Protein AF-A0A2A5FJI9-F1 (afdb_monomer_lite)

pLDDT: mean 76.27, std 13.32, range [34.09, 93.94]

Structure (mmCIF, N/CA/C/O backbone):
data_AF-A0A2A5FJI9-F1
#
_entry.id   AF-A0A2A5FJI9-F1
#
loop_
_atom_site.group_PDB
_atom_site.id
_atom_site.type_symbol
_atom_site.label_atom_id
_atom_site.label_alt_id
_atom_site.label_comp_id
_atom_site.label_asym_id
_atom_site.label_entity_id
_atom_site.label_seq_id
_atom_site.pdbx_PDB_ins_code
_atom_site.Cartn_x
_atom_site.Cartn_y
_atom_site.Cartn_z
_atom_site.occupancy
_atom_site.B_iso_or_equiv
_atom_site.auth_seq_id
_atom_site.auth_comp_id
_atom_site.auth_asym_id
_atom_site.auth_atom_id
_atom_site.pdbx_PDB_model_num
ATOM 1 N N . MET A 1 1 ? 22.432 0.545 -35.189 1.00 44.50 1 MET A N 1
ATOM 2 C CA . MET A 1 1 ? 21.334 -0.428 -34.966 1.00 44.50 1 MET A CA 1
ATOM 3 C C . MET A 1 1 ? 21.103 -0.734 -33.487 1.00 44.50 1 MET A C 1
ATOM 5 O O . MET A 1 1 ? 19.946 -0.792 -33.101 1.00 44.50 1 MET A O 1
ATOM 9 N N . LEU A 1 2 ? 22.141 -0.880 -32.646 1.00 43.06 2 LEU A N 1
ATOM 10 C CA . LEU A 1 2 ? 21.954 -1.021 -31.188 1.00 43.06 2 LEU A CA 1
ATOM 11 C C . LEU A 1 2 ? 21.340 0.233 -30.535 1.00 43.06 2 LEU A C 1
ATOM 13 O O . LEU A 1 2 ? 20.411 0.109 -29.748 1.00 43.06 2 LEU A O 1
ATOM 17 N N . GLU A 1 3 ? 21.799 1.433 -30.908 1.00 41.12 3 GLU A N 1
ATOM 18 C CA . GLU A 1 3 ? 21.266 2.694 -30.361 1.00 41.12 3 GLU A CA 1
ATOM 19 C C . GLU A 1 3 ? 19.782 2.896 -30.675 1.00 41.12 3 GLU A C 1
ATOM 21 O O . GLU A 1 3 ? 19.016 3.270 -29.798 1.00 41.12 3 GLU A O 1
ATOM 26 N N . SER A 1 4 ? 19.337 2.574 -31.893 1.00 34.09 4 SER A N 1
ATOM 27 C CA . SER A 1 4 ? 17.921 2.684 -32.263 1.00 34.09 4 SER A CA 1
ATOM 28 C C . SER A 1 4 ? 17.034 1.721 -31.470 1.00 34.09 4 SER A C 1
ATOM 30 O O . SER A 1 4 ? 15.921 2.085 -31.120 1.00 34.09 4 SER A O 1
ATOM 32 N N . VAL A 1 5 ? 17.519 0.516 -31.145 1.00 44.09 5 VAL A N 1
ATOM 33 C CA . VAL A 1 5 ? 16.775 -0.439 -30.305 1.00 44.09 5 VAL A CA 1
ATOM 34 C C . VAL A 1 5 ? 16.719 0.046 -28.855 1.00 44.09 5 VAL A C 1
ATOM 36 O O . VAL A 1 5 ? 15.652 -0.001 -28.251 1.00 44.09 5 VAL A O 1
ATOM 39 N N . ALA A 1 6 ? 17.819 0.589 -28.325 1.00 48.94 6 ALA A N 1
ATOM 40 C CA . ALA A 1 6 ? 17.860 1.156 -26.978 1.00 48.94 6 ALA A CA 1
ATOM 41 C C . ALA A 1 6 ? 16.924 2.371 -26.821 1.00 48.94 6 ALA A C 1
ATOM 43 O O . ALA A 1 6 ? 16.217 2.460 -25.822 1.00 48.94 6 ALA A O 1
ATOM 44 N N . ILE A 1 7 ? 16.854 3.256 -27.824 1.00 50.22 7 ILE A N 1
ATOM 45 C CA . ILE A 1 7 ? 15.949 4.421 -27.830 1.00 50.22 7 ILE A CA 1
ATOM 46 C C . ILE A 1 7 ? 14.478 3.973 -27.887 1.00 50.22 7 ILE A C 1
ATOM 48 O O . ILE A 1 7 ? 13.661 4.445 -27.103 1.00 50.22 7 ILE A O 1
ATOM 52 N N . ILE A 1 8 ? 14.142 3.002 -28.746 1.00 50.25 8 ILE A N 1
ATOM 53 C CA . ILE A 1 8 ? 12.773 2.458 -28.848 1.00 50.25 8 ILE A CA 1
ATOM 54 C C . ILE A 1 8 ? 12.346 1.768 -27.542 1.00 50.25 8 ILE A C 1
ATOM 56 O O . ILE A 1 8 ? 11.182 1.842 -27.148 1.00 50.25 8 ILE A O 1
ATOM 60 N N . GLN A 1 9 ? 13.277 1.106 -26.851 1.00 52.19 9 GLN A N 1
ATOM 61 C CA . GLN A 1 9 ? 13.008 0.433 -25.582 1.00 52.19 9 GLN A CA 1
ATOM 62 C C . GLN A 1 9 ? 12.825 1.435 -24.427 1.00 52.19 9 GLN A C 1
ATOM 64 O O . GLN A 1 9 ? 11.976 1.200 -23.564 1.00 52.19 9 GLN A O 1
ATOM 69 N N . LEU A 1 10 ? 13.525 2.578 -24.467 1.00 54.38 10 LEU A N 1
ATOM 70 C CA . LEU A 1 10 ? 13.361 3.703 -23.535 1.00 54.38 10 LEU A CA 1
ATOM 71 C C . LEU A 1 10 ? 12.007 4.420 -23.681 1.00 54.38 10 LEU A C 1
ATOM 73 O O . LEU A 1 10 ? 11.470 4.911 -22.691 1.00 54.38 10 LEU A O 1
ATOM 77 N N . ASP A 1 11 ? 11.451 4.455 -24.895 1.00 54.31 11 ASP A N 1
ATOM 78 C CA . ASP A 1 11 ? 10.170 5.111 -25.204 1.00 54.31 11 ASP A CA 1
ATOM 79 C C . ASP A 1 11 ? 8.953 4.179 -25.090 1.00 54.31 11 ASP A C 1
ATOM 81 O O . ASP A 1 11 ? 7.805 4.621 -25.195 1.00 54.31 11 ASP A O 1
ATOM 85 N N . SER A 1 12 ? 9.171 2.881 -24.857 1.00 63.00 12 SER A N 1
ATOM 86 C CA . SER A 1 12 ? 8.073 1.923 -24.758 1.00 63.00 12 SER A CA 1
ATOM 87 C C . SER A 1 12 ? 7.350 2.036 -23.402 1.00 63.00 12 SER A C 1
ATOM 89 O O . SER A 1 12 ? 7.980 1.958 -22.343 1.00 63.00 12 SER A O 1
ATOM 91 N N . PRO A 1 13 ? 6.016 2.226 -23.386 1.00 70.31 13 PRO A N 1
ATOM 92 C CA . PRO A 1 13 ? 5.267 2.330 -22.143 1.00 70.31 13 PRO A CA 1
ATOM 93 C C . PRO A 1 13 ? 5.312 1.002 -21.385 1.00 70.31 13 PRO A C 1
ATOM 95 O O . PRO A 1 13 ? 5.080 -0.075 -21.942 1.00 70.31 13 PRO A O 1
ATOM 98 N N . SER A 1 14 ? 5.558 1.070 -20.079 1.00 81.25 14 SER A N 1
ATOM 99 C CA . SER A 1 14 ? 5.606 -0.118 -19.229 1.00 81.25 14 SER A CA 1
ATOM 100 C C . SER A 1 14 ? 4.199 -0.680 -18.992 1.00 81.25 14 SER A C 1
ATOM 102 O O . SER A 1 14 ? 3.488 -0.303 -18.060 1.00 81.25 14 SER A O 1
ATOM 104 N N . VAL A 1 15 ? 3.803 -1.644 -19.828 1.00 85.69 15 VAL A N 1
ATOM 105 C CA . VAL A 1 15 ? 2.476 -2.290 -19.786 1.00 85.69 15 VAL A CA 1
ATOM 106 C C . VAL A 1 15 ? 2.139 -2.824 -18.389 1.00 85.69 15 VAL A C 1
ATOM 108 O O . VAL A 1 15 ? 0.999 -2.738 -17.947 1.00 85.69 15 VAL A O 1
ATOM 111 N N . VAL A 1 16 ? 3.128 -3.327 -17.648 1.00 87.50 16 VAL A N 1
ATOM 112 C CA . VAL A 1 16 ? 2.919 -3.856 -16.292 1.00 87.50 16 VAL A CA 1
ATOM 113 C C . VAL A 1 16 ? 2.550 -2.757 -15.288 1.00 87.50 16 VAL A C 1
ATOM 115 O O . VAL A 1 16 ? 1.603 -2.940 -14.523 1.00 87.50 16 VAL A O 1
ATOM 118 N N . LEU A 1 17 ? 3.233 -1.602 -15.303 1.00 88.00 17 LEU A N 1
ATOM 119 C CA . LEU A 1 17 ? 2.862 -0.465 -14.446 1.00 88.00 17 LEU A CA 1
ATOM 120 C C . LEU A 1 17 ? 1.483 0.073 -14.833 1.00 88.00 17 LEU A C 1
ATOM 122 O O . LEU A 1 17 ? 0.688 0.389 -13.945 1.00 88.00 17 LEU A O 1
ATOM 126 N N . LEU A 1 18 ? 1.163 0.095 -16.134 1.00 90.88 18 LEU A N 1
ATOM 127 C CA . LEU A 1 18 ? -0.174 0.453 -16.603 1.00 90.88 18 LEU A CA 1
ATOM 128 C C . LEU A 1 18 ? -1.234 -0.474 -16.002 1.00 90.88 18 LEU A C 1
ATOM 130 O O . LEU A 1 18 ? -2.189 -0.000 -15.391 1.00 90.88 18 LEU A O 1
ATOM 134 N N . MET A 1 19 ? -1.047 -1.790 -16.112 1.00 92.25 19 MET A N 1
ATOM 135 C CA . MET A 1 19 ? -2.001 -2.777 -15.601 1.00 92.25 19 MET A CA 1
ATOM 136 C C . MET A 1 19 ? -2.160 -2.695 -14.081 1.00 92.25 19 MET A C 1
ATOM 138 O O . MET A 1 19 ? -3.285 -2.737 -13.584 1.00 92.25 19 MET A O 1
ATOM 142 N N . LEU A 1 20 ? -1.064 -2.512 -13.337 1.00 91.81 20 LEU A N 1
ATOM 143 C CA . LEU A 1 20 ? -1.112 -2.310 -11.885 1.00 91.81 20 LEU A CA 1
ATOM 144 C C . LEU A 1 20 ? -1.875 -1.030 -11.513 1.00 91.81 20 LEU A C 1
ATOM 146 O O . LEU A 1 20 ? -2.688 -1.043 -10.585 1.00 91.81 20 LEU A O 1
ATOM 150 N N . SER A 1 21 ? -1.663 0.057 -12.260 1.00 92.81 21 SER A N 1
ATOM 151 C CA . SER A 1 21 ? -2.358 1.327 -12.034 1.00 92.81 21 SER A CA 1
ATOM 152 C C . SER A 1 21 ? -3.862 1.226 -12.312 1.00 92.81 21 SER A C 1
ATOM 154 O O . SER A 1 21 ? -4.673 1.671 -11.496 1.00 92.81 21 SER A O 1
ATOM 156 N N . LEU A 1 22 ? -4.248 0.560 -13.406 1.00 93.94 22 LEU A N 1
ATOM 157 C CA . LEU A 1 22 ? -5.643 0.302 -13.756 1.00 93.94 22 LEU A CA 1
ATOM 158 C C . LEU A 1 22 ? -6.317 -0.596 -12.718 1.00 93.94 22 LEU A C 1
ATOM 160 O O . LEU A 1 22 ? -7.425 -0.292 -12.277 1.00 93.94 22 LEU A O 1
ATOM 164 N N . LEU A 1 23 ? -5.641 -1.659 -12.274 1.00 93.94 23 LEU A N 1
ATOM 165 C CA . LEU A 1 23 ? -6.158 -2.561 -11.247 1.00 93.94 23 LEU A CA 1
ATOM 166 C C . LEU A 1 23 ? -6.382 -1.829 -9.914 1.00 93.94 23 LEU A C 1
ATOM 168 O O . LEU A 1 23 ? -7.437 -1.989 -9.296 1.00 93.94 23 LEU A O 1
ATOM 172 N N . SER A 1 24 ? -5.434 -0.979 -9.499 1.00 92.12 24 SER A N 1
ATOM 173 C CA . SER A 1 24 ? -5.600 -0.097 -8.334 1.00 92.12 24 SER A CA 1
ATOM 174 C C . SER A 1 24 ? -6.819 0.821 -8.501 1.00 92.12 24 SER A C 1
ATOM 176 O O . SER A 1 24 ? -7.681 0.883 -7.618 1.00 92.12 24 SER A O 1
ATOM 178 N N . GLY A 1 25 ? -6.959 1.457 -9.669 1.00 91.56 25 GLY A N 1
ATOM 179 C CA . GLY A 1 25 ? -8.093 2.319 -10.003 1.00 91.56 25 GLY A CA 1
ATOM 180 C C . GLY A 1 25 ? -9.443 1.602 -9.923 1.00 91.56 25 GLY A C 1
ATOM 181 O O . GLY A 1 25 ? -10.363 2.097 -9.269 1.00 91.56 25 GLY A O 1
ATOM 182 N N . VAL A 1 26 ? -9.557 0.407 -10.510 1.00 93.50 26 VAL A N 1
ATOM 183 C CA . VAL A 1 26 ? -10.776 -0.419 -10.456 1.00 93.50 26 VAL A CA 1
ATOM 184 C C . VAL A 1 26 ? -11.137 -0.761 -9.012 1.00 93.50 26 VAL A C 1
ATOM 186 O O . VAL A 1 26 ? -12.293 -0.603 -8.620 1.00 93.50 26 VAL A O 1
ATOM 189 N N . LEU A 1 27 ? -10.166 -1.157 -8.185 1.00 91.25 27 LEU A N 1
ATOM 190 C CA . LEU A 1 27 ? -10.417 -1.454 -6.771 1.00 91.25 27 LEU A CA 1
ATOM 191 C C . LEU A 1 27 ? -10.886 -0.222 -5.990 1.00 91.25 27 LEU A C 1
ATOM 193 O O . LEU A 1 27 ? -11.749 -0.343 -5.122 1.00 91.25 27 LEU A O 1
ATOM 197 N N . ILE A 1 28 ? -10.356 0.965 -6.293 1.00 89.94 28 ILE A N 1
ATOM 198 C CA . ILE A 1 28 ? -10.807 2.224 -5.678 1.00 89.94 28 ILE A CA 1
ATOM 199 C C . ILE A 1 28 ? -12.242 2.552 -6.100 1.00 89.94 28 ILE A C 1
ATOM 201 O O . ILE A 1 28 ? -13.056 2.927 -5.254 1.00 89.94 28 ILE A O 1
ATOM 205 N N . VAL A 1 29 ? -12.577 2.387 -7.382 1.00 91.81 29 VAL A N 1
ATOM 206 C CA . VAL A 1 29 ? -13.944 2.595 -7.885 1.00 91.81 29 VAL A CA 1
ATOM 207 C C . VAL A 1 29 ? -14.914 1.607 -7.234 1.00 91.81 29 VAL A C 1
ATOM 209 O O . VAL A 1 29 ? -15.973 2.026 -6.764 1.00 91.81 29 VAL A O 1
ATOM 212 N N . LEU A 1 30 ? -14.537 0.331 -7.116 1.00 89.38 30 LEU A N 1
ATOM 213 C CA . LEU A 1 30 ? -15.323 -0.690 -6.417 1.00 89.38 30 LEU A CA 1
ATOM 214 C C . LEU A 1 30 ? -15.523 -0.342 -4.939 1.00 89.38 30 LEU A C 1
ATOM 216 O O . LEU A 1 30 ? -16.645 -0.435 -4.440 1.00 89.38 30 LEU A O 1
ATOM 220 N N . LEU A 1 31 ? -14.472 0.112 -4.248 1.00 87.12 31 LEU A N 1
ATOM 221 C CA . LEU A 1 31 ? -14.568 0.569 -2.860 1.00 87.12 31 LEU A CA 1
ATOM 222 C C . LEU A 1 31 ? -15.537 1.754 -2.739 1.00 87.12 31 LEU A C 1
ATOM 224 O O . LEU A 1 31 ? -16.404 1.764 -1.869 1.00 87.12 31 LEU A O 1
ATOM 228 N N . ARG A 1 32 ? -15.433 2.734 -3.642 1.00 88.62 32 ARG A N 1
ATOM 229 C CA . ARG A 1 32 ? -16.294 3.923 -3.653 1.00 88.62 32 ARG A CA 1
ATOM 230 C C . ARG A 1 32 ? -17.757 3.584 -3.938 1.00 88.62 32 ARG A C 1
ATOM 232 O O . ARG A 1 32 ? -18.628 4.193 -3.319 1.00 88.62 32 ARG A O 1
ATOM 239 N N . HIS A 1 33 ? -18.022 2.679 -4.878 1.00 88.75 33 HIS A N 1
ATOM 240 C CA . HIS A 1 33 ? -19.380 2.390 -5.333 1.00 88.75 33 HIS A CA 1
ATOM 241 C C . HIS A 1 33 ? -20.102 1.390 -4.425 1.00 88.75 33 HIS A C 1
ATOM 243 O O . HIS A 1 33 ? -21.236 1.652 -4.022 1.00 88.75 33 HIS A O 1
ATOM 249 N N . ASN A 1 34 ? -19.451 0.277 -4.082 1.00 86.88 34 ASN A N 1
ATOM 250 C CA . ASN A 1 34 ? -20.083 -0.814 -3.336 1.00 86.88 34 ASN A CA 1
ATOM 251 C C . ASN A 1 34 ? -19.962 -0.631 -1.818 1.00 86.88 34 ASN A C 1
ATOM 253 O O . ASN A 1 34 ? -20.762 -1.179 -1.064 1.00 86.88 34 ASN A O 1
ATOM 257 N N . PHE A 1 35 ? -18.985 0.158 -1.357 1.00 85.44 35 PHE A N 1
ATOM 258 C CA . PHE A 1 35 ? -18.690 0.352 0.063 1.00 85.44 35 PHE A CA 1
ATOM 259 C C . PHE A 1 35 ? -18.592 1.841 0.410 1.00 85.44 35 PHE A C 1
ATOM 261 O O . PHE A 1 35 ? -17.610 2.306 0.989 1.00 85.44 35 PHE A O 1
ATOM 268 N N . THR A 1 36 ? -19.646 2.600 0.095 1.00 83.06 36 THR A N 1
ATOM 269 C CA . THR A 1 36 ? -19.745 4.051 0.363 1.00 83.06 36 THR A CA 1
ATOM 270 C C . THR A 1 36 ? -19.390 4.419 1.807 1.00 83.06 36 THR A C 1
ATOM 272 O O . TH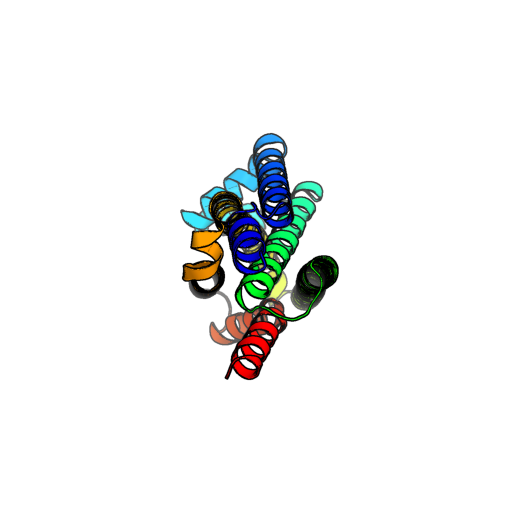R A 1 36 ? -18.741 5.438 2.046 1.00 83.06 36 THR A O 1
ATOM 275 N N . ARG A 1 37 ? -19.748 3.556 2.766 1.00 81.00 37 ARG A N 1
ATOM 276 C CA . ARG A 1 37 ? -19.388 3.682 4.183 1.00 81.00 37 ARG A CA 1
ATOM 277 C C . ARG A 1 37 ? -17.878 3.580 4.414 1.00 81.00 37 ARG A C 1
ATOM 279 O O . ARG A 1 37 ? -17.303 4.500 4.987 1.00 81.00 37 ARG A O 1
ATOM 286 N N . GLU A 1 38 ? -17.224 2.530 3.921 1.00 81.94 38 GLU A N 1
ATOM 287 C CA . GLU A 1 38 ? -15.763 2.359 4.030 1.00 81.94 38 GLU A CA 1
ATOM 288 C C . GLU A 1 38 ? -15.010 3.490 3.313 1.00 81.94 38 GLU A C 1
ATOM 290 O O . GLU A 1 38 ? -14.000 3.987 3.807 1.00 81.94 38 GLU A O 1
ATOM 295 N N . TRP A 1 39 ? -15.540 3.971 2.185 1.00 84.81 39 TRP A N 1
ATOM 296 C CA . TRP A 1 39 ? -15.001 5.132 1.481 1.00 84.81 39 TRP A CA 1
ATOM 297 C C . TRP A 1 39 ? -15.161 6.438 2.271 1.00 84.81 39 TRP A C 1
ATOM 299 O O . TRP A 1 39 ? -14.273 7.290 2.254 1.00 84.81 39 TRP A O 1
ATOM 309 N N . SER A 1 40 ? -16.271 6.611 2.993 1.00 85.00 40 SER A N 1
ATOM 310 C CA . SER A 1 40 ? -16.467 7.770 3.871 1.00 85.00 40 SER A CA 1
ATOM 311 C C . SER A 1 40 ? -15.483 7.768 5.046 1.00 85.00 40 SER A C 1
ATOM 313 O O . SER A 1 40 ? -14.886 8.803 5.337 1.00 85.00 40 SER A O 1
ATOM 315 N N . LEU A 1 41 ? -15.226 6.593 5.635 1.00 82.62 41 LEU A N 1
ATOM 316 C CA . LEU A 1 41 ? -14.200 6.404 6.661 1.00 82.62 41 LEU A CA 1
ATOM 317 C C . LEU A 1 41 ? -12.803 6.684 6.096 1.00 82.62 41 LEU A C 1
ATOM 319 O O . LEU A 1 41 ? -12.029 7.400 6.726 1.00 82.62 41 LEU A O 1
ATOM 323 N N . ALA A 1 42 ? -12.515 6.220 4.876 1.00 83.75 42 ALA A N 1
ATOM 324 C CA . ALA A 1 42 ? -11.269 6.534 4.185 1.00 83.75 42 ALA A CA 1
ATOM 325 C C . ALA A 1 42 ? -11.108 8.038 3.923 1.00 83.75 42 ALA A C 1
ATOM 327 O O . ALA A 1 42 ? -10.029 8.585 4.104 1.00 83.75 42 ALA A O 1
ATOM 328 N N . LYS A 1 43 ? -12.163 8.765 3.554 1.00 87.12 43 LYS A N 1
ATOM 329 C CA . LYS A 1 43 ? -12.078 10.232 3.442 1.00 87.12 43 LYS A CA 1
ATOM 330 C C . LYS A 1 43 ? -11.766 10.884 4.783 1.00 87.12 43 LYS A C 1
ATOM 332 O O . LYS A 1 43 ? -10.893 11.746 4.862 1.00 87.12 43 LYS A O 1
ATOM 337 N N . TRP A 1 44 ? -12.444 10.447 5.839 1.00 85.81 44 TRP A N 1
ATOM 338 C CA . TRP A 1 44 ? -12.226 10.99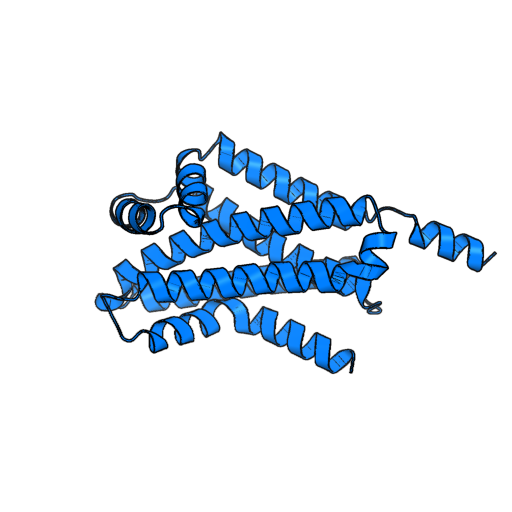5 7.171 1.00 85.81 44 TRP A CA 1
ATOM 339 C C . TRP A 1 44 ? -10.840 10.682 7.726 1.00 85.81 44 TRP A C 1
ATOM 341 O O . TRP A 1 44 ? -10.390 11.439 8.581 1.00 85.81 44 TRP A O 1
ATOM 351 N N . THR A 1 45 ? -10.111 9.674 7.218 1.00 83.62 45 THR A N 1
ATOM 352 C CA . THR A 1 45 ? -8.737 9.436 7.699 1.00 83.62 45 THR A CA 1
ATOM 353 C C . THR A 1 45 ? -7.823 10.601 7.396 1.00 83.62 45 THR A C 1
ATOM 355 O O . THR A 1 45 ? -6.840 10.761 8.103 1.00 83.62 45 THR A O 1
ATOM 358 N N . LEU A 1 46 ? -8.140 11.417 6.389 1.00 84.06 46 LEU A N 1
ATOM 359 C CA . LEU A 1 46 ? -7.346 12.594 6.053 1.00 84.06 46 LEU A CA 1
ATOM 360 C C . LEU A 1 46 ? -7.768 13.847 6.826 1.00 84.06 46 LEU A C 1
ATOM 362 O O . LEU A 1 46 ? -6.938 14.720 7.057 1.00 84.06 46 LEU A O 1
ATOM 366 N N . THR A 1 47 ? -9.039 13.940 7.227 1.00 84.38 47 THR A N 1
ATOM 367 C CA . THR A 1 47 ? -9.623 15.189 7.741 1.00 84.38 47 THR A CA 1
ATOM 368 C C . THR A 1 47 ? -10.007 15.146 9.219 1.00 84.38 47 THR A C 1
ATOM 370 O O . THR A 1 47 ? -9.898 16.164 9.893 1.00 84.38 47 THR A O 1
ATOM 373 N N . ASP A 1 48 ? -10.496 14.012 9.735 1.00 83.88 48 ASP A N 1
ATOM 374 C CA . ASP A 1 48 ? -11.054 13.920 11.091 1.00 83.88 48 ASP A CA 1
ATOM 375 C C . ASP A 1 48 ? -10.873 12.528 11.724 1.00 83.88 48 ASP A C 1
ATOM 377 O O . ASP A 1 48 ? -11.733 11.641 11.666 1.00 83.88 48 ASP A O 1
ATOM 381 N N . LEU A 1 49 ? -9.735 12.360 12.399 1.00 77.19 49 LEU A N 1
ATOM 382 C CA . LEU A 1 49 ? -9.365 11.123 13.090 1.00 77.19 49 LEU A CA 1
ATOM 383 C C . LEU A 1 49 ? -10.307 10.783 14.249 1.00 77.19 49 LEU A C 1
ATOM 385 O O . LEU A 1 49 ? -10.584 9.608 14.495 1.00 77.19 49 LEU A O 1
ATOM 389 N N . ARG A 1 50 ? -10.841 11.792 14.950 1.00 78.62 50 ARG A N 1
ATOM 390 C CA . ARG A 1 50 ? -11.720 11.579 16.113 1.00 78.62 50 ARG A CA 1
ATOM 391 C C . ARG A 1 50 ? -13.026 10.918 15.692 1.00 78.62 50 ARG A C 1
ATOM 393 O O . ARG A 1 50 ? -13.553 10.065 16.407 1.00 78.62 50 ARG A O 1
ATOM 400 N N . ARG A 1 51 ? -13.537 11.295 14.519 1.00 79.94 51 ARG A N 1
ATOM 401 C CA . ARG A 1 51 ? -14.759 10.718 13.952 1.00 79.94 51 ARG A CA 1
ATOM 402 C C . ARG A 1 51 ? -14.594 9.239 13.614 1.00 79.94 51 ARG A C 1
ATOM 404 O O . ARG A 1 51 ? -15.508 8.460 13.876 1.00 79.94 51 ARG A O 1
ATOM 411 N N . ILE A 1 52 ? -13.428 8.844 13.105 1.00 79.31 52 ILE A N 1
ATOM 412 C CA . ILE A 1 52 ? -13.116 7.437 12.819 1.00 79.31 52 ILE A CA 1
ATOM 413 C C . ILE A 1 52 ? -13.006 6.632 14.099 1.00 79.31 52 ILE A C 1
ATOM 415 O O . ILE A 1 52 ? -13.552 5.538 14.160 1.00 79.31 52 ILE A O 1
ATOM 419 N N . GLN A 1 53 ? -12.346 7.160 15.129 1.00 74.12 53 GLN A N 1
ATOM 420 C CA . GLN A 1 53 ? -12.211 6.453 16.404 1.00 74.12 53 GLN A CA 1
ATOM 421 C C . GLN A 1 53 ? -13.571 6.096 17.012 1.00 74.12 53 GLN A C 1
ATOM 423 O O . GLN A 1 53 ? -13.754 4.974 17.468 1.00 74.12 53 GLN A O 1
ATOM 428 N N . LYS A 1 54 ? -14.538 7.021 16.962 1.00 76.81 54 LYS A N 1
ATOM 429 C CA . LYS A 1 54 ? -15.905 6.770 17.442 1.00 76.81 54 LYS A CA 1
ATOM 430 C C . LYS A 1 54 ? -16.639 5.744 16.573 1.00 76.81 54 LYS A C 1
ATOM 432 O O . LYS A 1 54 ? -17.086 4.719 17.068 1.00 76.81 54 LYS A O 1
ATOM 437 N N . ARG A 1 55 ? -16.679 5.974 15.255 1.00 76.00 55 ARG A N 1
ATOM 438 C CA . ARG A 1 55 ? -17.398 5.108 14.302 1.00 76.00 55 ARG A CA 1
ATOM 439 C C . ARG A 1 55 ? -16.809 3.700 14.199 1.00 76.00 55 ARG A C 1
ATOM 441 O O . ARG A 1 55 ? -17.550 2.745 14.062 1.00 76.00 55 ARG A O 1
ATOM 448 N N . SER A 1 56 ? -15.490 3.543 14.270 1.00 70.12 56 SER A N 1
ATOM 449 C CA . SER A 1 56 ? -14.850 2.219 14.188 1.00 70.12 56 SER A CA 1
ATOM 450 C C . SER A 1 56 ? -15.053 1.364 15.441 1.00 70.12 56 SER A C 1
ATOM 452 O O . SER A 1 56 ? -14.959 0.143 15.345 1.00 70.12 56 SER A O 1
ATOM 454 N N . ALA A 1 57 ? -15.346 1.978 16.592 1.00 65.94 57 ALA A N 1
ATOM 455 C CA . ALA A 1 57 ? -15.655 1.269 17.832 1.00 65.94 57 ALA A CA 1
ATOM 456 C C . ALA A 1 57 ? -17.124 0.813 17.909 1.00 65.94 57 ALA A C 1
ATOM 458 O O . ALA A 1 57 ? -17.413 -0.219 18.505 1.00 65.94 57 ALA A O 1
ATOM 459 N N . GLU A 1 58 ? -18.045 1.568 17.306 1.00 67.19 58 GLU A N 1
ATOM 460 C CA . GLU A 1 58 ? -19.493 1.326 17.404 1.00 67.19 58 GLU A CA 1
ATOM 461 C C . GLU A 1 58 ? -20.031 0.375 16.323 1.00 67.19 58 GLU A C 1
ATOM 463 O O . GLU A 1 58 ? -21.142 -0.138 16.426 1.00 67.19 58 GLU A O 1
ATOM 468 N N . GLU A 1 59 ? -19.278 0.160 15.246 1.00 64.31 59 GLU A N 1
ATOM 469 C CA . GLU A 1 59 ? -19.895 -0.106 13.953 1.00 64.31 59 GLU A CA 1
ATOM 470 C C . GLU A 1 59 ? -19.061 -1.162 13.192 1.00 64.31 59 GLU A C 1
ATOM 472 O O . GLU A 1 59 ? -17.964 -0.884 12.705 1.00 64.31 59 GLU A O 1
ATOM 477 N N . ALA A 1 60 ? -19.572 -2.394 13.065 1.00 65.31 60 ALA A N 1
ATOM 478 C CA . ALA A 1 60 ? -18.822 -3.502 12.463 1.00 65.31 60 ALA A CA 1
ATOM 479 C C . ALA A 1 60 ? -18.479 -3.234 10.974 1.00 65.31 60 ALA A C 1
ATOM 481 O O . ALA A 1 60 ? -19.356 -2.792 10.214 1.00 65.31 60 ALA A O 1
ATOM 482 N N . PRO A 1 61 ? -17.222 -3.464 10.546 1.00 67.94 61 PRO A N 1
ATOM 483 C CA . PRO A 1 61 ? -16.799 -3.284 9.158 1.00 67.94 61 PRO A CA 1
ATOM 484 C C . PRO A 1 61 ? -17.318 -4.404 8.247 1.00 67.94 61 PRO A C 1
ATOM 486 O O . PRO A 1 61 ? -17.502 -5.543 8.678 1.00 67.94 61 PRO A O 1
ATOM 489 N N . SER A 1 62 ? -17.512 -4.094 6.963 1.00 78.56 62 SER A N 1
ATOM 490 C CA . SER A 1 62 ? -17.900 -5.107 5.972 1.00 78.56 62 SER A CA 1
ATOM 491 C C . SER A 1 62 ? -16.699 -5.984 5.613 1.00 78.56 62 SER A C 1
ATOM 493 O O . SER A 1 62 ? -15.670 -5.468 5.170 1.00 78.56 62 SER A O 1
ATOM 495 N N . TYR A 1 63 ? -16.825 -7.308 5.754 1.00 81.44 63 TYR A N 1
ATOM 496 C CA . TYR A 1 63 ? -15.754 -8.263 5.428 1.00 81.44 63 TYR A CA 1
ATOM 497 C C . TYR A 1 63 ? -15.213 -8.072 4.004 1.00 81.44 63 TYR A C 1
ATOM 499 O O . TYR A 1 63 ? -14.001 -8.062 3.791 1.00 81.44 63 TYR A O 1
ATOM 507 N N . SER A 1 64 ? -16.097 -7.833 3.037 1.00 82.50 64 SER A N 1
ATOM 508 C CA . SER A 1 64 ? -15.736 -7.618 1.634 1.00 82.50 64 SER A CA 1
ATOM 509 C C . SER A 1 64 ? -14.931 -6.327 1.433 1.00 82.50 64 SER A C 1
ATOM 511 O O . SER A 1 64 ? -13.942 -6.316 0.700 1.00 82.50 64 SER A O 1
ATOM 513 N N . GLY A 1 65 ? -15.303 -5.250 2.132 1.00 82.69 65 GLY A N 1
ATOM 514 C CA . GLY A 1 65 ? -14.573 -3.978 2.104 1.00 82.69 65 GLY A CA 1
ATOM 515 C C . GLY A 1 65 ? -13.172 -4.091 2.713 1.00 82.69 65 GLY A C 1
ATOM 516 O O . GLY A 1 65 ? -12.216 -3.525 2.180 1.00 82.69 65 GLY A O 1
ATOM 517 N N . ILE A 1 66 ? -13.026 -4.889 3.778 1.00 84.69 66 ILE A N 1
ATOM 518 C CA . ILE A 1 66 ? -11.720 -5.191 4.380 1.00 84.69 66 ILE A CA 1
ATOM 519 C C . ILE A 1 66 ? -10.815 -5.890 3.365 1.00 84.69 66 ILE A C 1
ATOM 521 O O . ILE A 1 66 ? -9.668 -5.476 3.208 1.00 84.69 66 ILE A O 1
ATOM 525 N N . ILE A 1 67 ? -11.316 -6.916 2.671 1.00 87.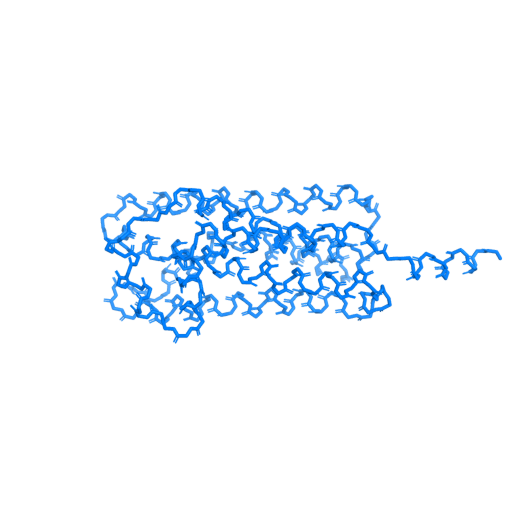12 67 ILE A N 1
ATOM 526 C CA . ILE A 1 67 ? -10.532 -7.673 1.683 1.00 87.12 67 ILE A CA 1
ATOM 527 C C . ILE A 1 67 ? -10.025 -6.742 0.575 1.00 87.12 67 ILE A C 1
ATOM 529 O O . ILE A 1 67 ? -8.834 -6.758 0.265 1.00 87.12 67 ILE A O 1
ATOM 533 N N . ILE A 1 68 ? -10.889 -5.874 0.039 1.00 88.00 68 ILE A N 1
ATOM 534 C CA . ILE A 1 68 ? -10.514 -4.906 -1.006 1.00 88.00 68 ILE A CA 1
ATOM 535 C C . ILE A 1 68 ? -9.422 -3.950 -0.513 1.00 88.00 68 ILE A C 1
ATOM 537 O O . ILE A 1 68 ? -8.433 -3.735 -1.213 1.00 88.00 68 ILE A O 1
ATOM 541 N N . ALA A 1 69 ? -9.552 -3.408 0.700 1.00 86.56 69 ALA A N 1
ATOM 542 C CA . ALA A 1 69 ? -8.556 -2.491 1.253 1.00 86.56 69 ALA A CA 1
ATOM 543 C C . ALA A 1 69 ? -7.198 -3.172 1.519 1.00 86.56 69 ALA A C 1
ATOM 545 O O . ALA A 1 69 ? -6.144 -2.555 1.345 1.00 86.56 69 ALA A O 1
ATOM 546 N N . GLN A 1 70 ? -7.197 -4.450 1.912 1.00 88.19 70 GLN A N 1
ATOM 547 C CA . GLN A 1 70 ? -5.957 -5.214 2.081 1.00 88.19 70 GLN A CA 1
ATOM 548 C C . GLN A 1 70 ? -5.303 -5.529 0.730 1.00 88.19 70 GLN A C 1
ATOM 550 O O . GLN A 1 70 ? -4.094 -5.348 0.591 1.00 88.19 70 GLN A O 1
ATOM 555 N N . LEU A 1 71 ? -6.091 -5.912 -0.283 1.00 89.94 71 LEU A N 1
ATOM 556 C CA . LEU A 1 71 ? -5.603 -6.107 -1.654 1.00 89.94 71 LEU A CA 1
ATOM 557 C C . LEU A 1 71 ? -4.984 -4.825 -2.224 1.00 89.94 71 LEU A C 1
ATOM 559 O O . LEU A 1 71 ? -3.913 -4.877 -2.823 1.00 89.94 71 LEU A O 1
ATOM 563 N N . GLN A 1 72 ? -5.593 -3.664 -1.969 1.00 90.75 72 GLN A N 1
ATOM 564 C CA . GLN A 1 72 ? -5.017 -2.365 -2.333 1.00 90.75 72 GLN A CA 1
ATOM 565 C C . GLN A 1 72 ? -3.650 -2.129 -1.678 1.00 90.75 72 GLN A C 1
ATOM 567 O O . GLN A 1 72 ? -2.739 -1.624 -2.335 1.00 90.75 72 GLN A O 1
ATOM 572 N N . GLY A 1 73 ? -3.481 -2.525 -0.413 1.00 87.69 73 GLY A N 1
ATOM 573 C CA . GLY A 1 73 ? -2.193 -2.465 0.281 1.00 87.69 73 GLY A CA 1
ATOM 574 C C . GLY A 1 73 ? -1.125 -3.367 -0.346 1.00 87.69 73 GLY A C 1
ATOM 575 O O . GLY A 1 73 ? 0.002 -2.920 -0.549 1.00 87.69 73 GLY A O 1
ATOM 576 N N . VAL A 1 74 ? -1.485 -4.605 -0.705 1.00 90.38 74 VAL A N 1
ATOM 577 C CA . VAL A 1 74 ? -0.585 -5.546 -1.404 1.00 90.38 74 VAL A CA 1
ATOM 578 C C . VAL A 1 74 ? -0.172 -4.987 -2.765 1.00 90.38 74 VAL A C 1
ATOM 580 O O . VAL A 1 74 ? 1.013 -4.986 -3.097 1.00 90.38 74 VAL A O 1
ATOM 583 N N . LEU A 1 75 ? -1.125 -4.452 -3.531 1.00 91.06 75 LEU A N 1
ATOM 584 C CA . LEU A 1 75 ? -0.850 -3.843 -4.833 1.00 91.06 75 LEU A CA 1
ATOM 585 C C . LEU A 1 75 ? 0.023 -2.597 -4.725 1.00 91.06 75 LEU A C 1
ATOM 587 O O . LEU A 1 75 ? 0.894 -2.406 -5.569 1.00 91.06 75 LEU A O 1
ATOM 591 N N . ALA A 1 76 ? -0.155 -1.780 -3.686 1.00 89.69 76 ALA A N 1
ATOM 592 C CA . ALA A 1 76 ? 0.696 -0.619 -3.458 1.00 89.69 76 ALA A CA 1
ATOM 593 C C . ALA A 1 76 ? 2.163 -1.033 -3.270 1.00 89.69 76 ALA A C 1
ATOM 595 O O . ALA A 1 76 ? 3.040 -0.519 -3.961 1.00 89.69 76 ALA A O 1
ATOM 596 N N . ILE A 1 77 ? 2.418 -2.014 -2.397 1.00 87.94 77 ILE A N 1
ATOM 597 C CA . ILE A 1 77 ? 3.767 -2.552 -2.155 1.00 87.94 77 ILE A CA 1
ATOM 598 C C . ILE A 1 77 ? 4.330 -3.178 -3.433 1.00 87.94 77 ILE A C 1
ATOM 600 O O . ILE A 1 77 ? 5.467 -2.900 -3.801 1.00 87.94 77 ILE A O 1
ATOM 604 N N . THR A 1 78 ? 3.520 -3.964 -4.145 1.00 89.75 78 THR A N 1
ATOM 605 C CA . THR A 1 78 ? 3.925 -4.599 -5.408 1.00 89.75 78 THR A CA 1
ATOM 606 C C . THR A 1 78 ? 4.345 -3.559 -6.440 1.00 89.75 78 THR A C 1
ATOM 608 O O . THR A 1 78 ? 5.377 -3.713 -7.083 1.00 89.75 78 THR A O 1
ATOM 611 N N . THR A 1 79 ? 3.581 -2.472 -6.562 1.00 89.19 79 THR A N 1
ATOM 612 C CA . THR A 1 79 ? 3.848 -1.398 -7.524 1.00 89.19 79 THR A CA 1
ATOM 613 C C . THR A 1 79 ? 5.101 -0.604 -7.158 1.00 89.19 79 THR A C 1
ATOM 615 O O . THR A 1 79 ? 5.876 -0.277 -8.049 1.00 89.19 79 THR A O 1
ATOM 618 N N . ILE A 1 80 ? 5.347 -0.352 -5.865 1.00 87.44 80 ILE A N 1
ATOM 619 C CA . ILE A 1 80 ? 6.588 0.285 -5.391 1.00 87.44 80 ILE A CA 1
ATOM 620 C C . ILE A 1 80 ? 7.796 -0.605 -5.696 1.00 87.44 80 ILE A C 1
ATOM 622 O O . ILE A 1 80 ? 8.760 -0.141 -6.294 1.00 87.44 80 ILE A O 1
ATOM 626 N N . VAL A 1 81 ? 7.747 -1.887 -5.318 1.00 85.06 81 VAL A N 1
ATOM 627 C CA . VAL A 1 81 ? 8.857 -2.829 -5.538 1.00 85.06 81 VAL A CA 1
ATOM 628 C C . VAL A 1 81 ? 9.141 -2.992 -7.029 1.00 85.06 81 VAL A C 1
ATOM 630 O O . VAL A 1 81 ? 10.297 -2.930 -7.439 1.00 85.06 81 VAL A O 1
ATOM 633 N N . TYR A 1 82 ? 8.095 -3.147 -7.843 1.00 86.06 82 TYR A N 1
ATOM 634 C CA . TYR A 1 82 ? 8.225 -3.246 -9.292 1.00 86.06 82 TYR A CA 1
ATOM 635 C C . TYR A 1 82 ? 8.797 -1.956 -9.898 1.00 86.06 82 TYR A C 1
ATOM 637 O O . TYR A 1 82 ? 9.759 -2.014 -10.661 1.00 86.06 82 TYR A O 1
ATOM 645 N N . GLY A 1 83 ? 8.264 -0.795 -9.505 1.00 84.19 83 GLY A N 1
ATOM 646 C CA . GLY A 1 83 ? 8.745 0.517 -9.935 1.00 84.19 83 GLY A CA 1
ATOM 647 C C . GLY A 1 83 ? 10.220 0.736 -9.607 1.00 84.19 83 GLY A C 1
ATOM 648 O O . GLY A 1 83 ? 10.985 1.084 -10.498 1.00 84.19 83 GLY A O 1
ATOM 649 N N . CYS A 1 84 ? 10.642 0.432 -8.377 1.00 80.50 84 CYS A N 1
ATOM 650 C CA . CYS A 1 84 ? 12.050 0.492 -7.988 1.00 80.50 84 CYS A CA 1
ATOM 651 C C . CYS A 1 84 ? 12.901 -0.519 -8.773 1.00 80.50 84 CYS A C 1
ATOM 653 O O . CYS A 1 84 ? 13.987 -0.190 -9.230 1.00 80.50 84 CYS A O 1
ATOM 655 N N . SER A 1 85 ? 12.428 -1.751 -8.979 1.00 79.06 85 SER A N 1
ATOM 656 C CA . SER A 1 85 ? 13.214 -2.751 -9.716 1.00 79.06 85 SER A CA 1
ATOM 657 C C . SER A 1 85 ? 13.517 -2.336 -11.159 1.00 79.06 85 SER A C 1
ATOM 659 O O . SER A 1 85 ? 14.599 -2.639 -11.651 1.00 79.06 85 SER A O 1
ATOM 661 N N . LEU A 1 86 ? 12.592 -1.608 -11.797 1.00 78.56 86 LEU A N 1
ATOM 662 C CA . LEU A 1 86 ? 12.775 -1.060 -13.139 1.00 78.56 86 LEU A CA 1
ATOM 663 C C . LEU A 1 86 ? 13.781 0.092 -13.173 1.00 78.56 86 LEU A C 1
ATOM 665 O O . LEU A 1 86 ? 14.453 0.264 -14.179 1.00 78.56 86 LEU A O 1
ATOM 669 N N . THR A 1 87 ? 13.880 0.891 -12.109 1.00 74.62 87 THR A N 1
ATOM 670 C CA . THR A 1 87 ? 14.810 2.030 -12.067 1.00 74.62 87 THR A CA 1
ATOM 671 C C . THR A 1 87 ? 16.232 1.628 -11.700 1.00 74.62 87 THR A C 1
ATOM 673 O O . THR A 1 87 ? 17.168 2.330 -12.055 1.00 74.62 87 THR A O 1
ATOM 676 N N . PHE A 1 88 ? 16.403 0.517 -10.981 1.00 68.12 88 PHE A N 1
ATOM 677 C CA . PHE A 1 88 ? 17.711 0.048 -10.521 1.00 68.12 88 PHE A CA 1
ATOM 678 C C . PHE A 1 88 ? 18.428 -0.893 -11.494 1.00 68.12 88 PHE A C 1
ATOM 680 O O . PHE A 1 88 ? 19.495 -1.392 -11.148 1.00 68.1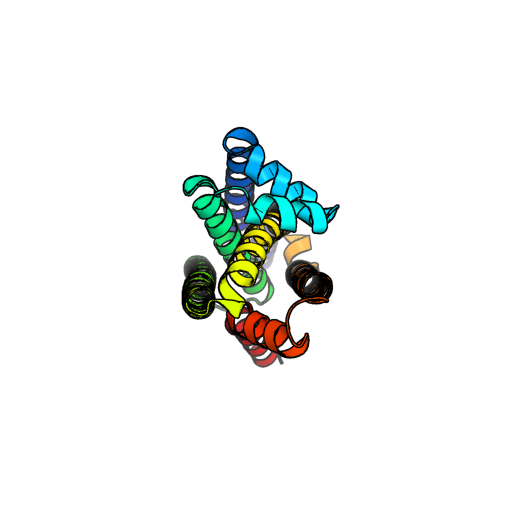2 88 PHE A O 1
ATOM 687 N N . ASP A 1 89 ? 17.848 -1.166 -12.670 1.00 63.78 89 ASP A N 1
ATOM 688 C CA . ASP A 1 89 ? 18.397 -2.112 -13.653 1.00 63.78 89 ASP A CA 1
ATOM 689 C C . ASP A 1 89 ? 18.840 -3.442 -13.015 1.00 63.78 89 ASP A C 1
ATOM 691 O O . ASP A 1 89 ? 19.836 -4.065 -13.395 1.00 63.78 89 ASP A O 1
ATOM 695 N N . PHE A 1 90 ? 18.085 -3.920 -12.017 1.00 62.59 90 PHE A N 1
ATOM 696 C CA . PHE A 1 90 ? 18.323 -5.265 -11.520 1.00 62.59 90 PHE A CA 1
ATOM 697 C C . PHE A 1 90 ? 18.102 -6.236 -12.678 1.00 62.59 90 PHE A C 1
ATOM 699 O O . PHE A 1 90 ? 17.064 -6.199 -13.337 1.00 62.59 90 PHE A O 1
ATOM 706 N N . SER A 1 91 ? 19.027 -7.175 -12.866 1.00 57.56 91 SER A N 1
ATOM 707 C CA . SER A 1 91 ? 18.969 -8.250 -13.868 1.00 57.56 91 SER A CA 1
ATOM 708 C C . SER A 1 91 ? 17.842 -9.275 -13.629 1.00 57.56 91 SER A C 1
ATOM 710 O O . SER A 1 91 ? 17.911 -10.424 -14.069 1.00 57.56 91 SER A O 1
ATOM 712 N N . PHE A 1 92 ? 16.782 -8.883 -12.921 1.00 64.88 92 PHE A N 1
ATOM 713 C CA . PHE A 1 92 ? 15.568 -9.660 -12.760 1.00 64.88 92 PHE A CA 1
ATOM 714 C C . PHE A 1 92 ? 14.670 -9.504 -13.985 1.00 64.88 92 PHE A C 1
ATOM 716 O O . PHE A 1 92 ? 14.415 -8.408 -14.475 1.00 64.88 92 PHE A O 1
ATOM 723 N N . THR A 1 93 ? 14.108 -10.619 -14.444 1.00 74.56 93 THR A N 1
ATOM 724 C CA . THR A 1 93 ? 13.007 -10.586 -15.408 1.00 74.56 93 THR A CA 1
ATOM 725 C C . THR A 1 93 ? 11.798 -9.866 -14.800 1.00 74.56 93 THR A C 1
ATOM 727 O O . THR A 1 93 ? 11.564 -9.942 -13.590 1.00 74.56 93 THR A O 1
ATOM 730 N N . SER A 1 94 ? 10.973 -9.214 -15.629 1.00 74.88 94 SER A N 1
ATOM 731 C CA . SER A 1 94 ? 9.778 -8.478 -15.168 1.00 74.88 94 SER A CA 1
ATOM 732 C C . SER A 1 94 ? 8.804 -9.339 -14.349 1.00 74.88 94 SER A C 1
ATOM 734 O O . SER A 1 94 ? 8.069 -8.837 -13.504 1.00 74.88 94 SER A O 1
ATOM 736 N N . ILE A 1 95 ? 8.800 -10.655 -14.577 1.00 80.38 95 ILE A N 1
ATOM 737 C CA . ILE A 1 95 ? 7.978 -11.613 -13.827 1.00 80.38 95 ILE A CA 1
ATOM 738 C C . ILE A 1 95 ? 8.530 -11.808 -12.408 1.00 80.38 95 ILE A C 1
ATOM 740 O O . ILE A 1 95 ? 7.762 -11.838 -11.447 1.00 80.38 95 ILE A O 1
ATOM 744 N N . ASN A 1 96 ? 9.854 -11.896 -12.259 1.00 79.62 96 ASN A N 1
ATOM 745 C CA . ASN A 1 96 ? 10.495 -12.096 -10.961 1.00 79.62 96 ASN A CA 1
ATOM 746 C C . ASN A 1 96 ? 10.303 -10.883 -10.049 1.00 79.62 96 ASN A C 1
ATOM 748 O O . ASN A 1 96 ? 10.008 -11.054 -8.867 1.00 79.62 96 ASN A O 1
ATOM 752 N N . SER A 1 97 ? 10.405 -9.661 -10.580 1.00 80.00 97 SER A N 1
ATOM 753 C CA . SER A 1 97 ? 10.164 -8.449 -9.789 1.00 80.00 97 SER A CA 1
ATOM 754 C C . SER A 1 97 ? 8.705 -8.313 -9.347 1.00 80.00 97 SER A C 1
ATOM 756 O O . SER A 1 97 ? 8.441 -7.920 -8.208 1.00 80.00 97 SER A O 1
ATOM 758 N N . LEU A 1 98 ? 7.750 -8.707 -10.195 1.00 84.62 98 LEU A N 1
ATOM 759 C CA . LEU A 1 98 ? 6.330 -8.725 -9.843 1.00 84.62 98 LEU A CA 1
ATOM 760 C C . LEU A 1 98 ? 6.022 -9.779 -8.766 1.00 84.62 98 LEU A C 1
ATOM 762 O O . LEU A 1 98 ? 5.315 -9.480 -7.803 1.00 84.62 98 LEU A O 1
ATOM 766 N N . LEU A 1 99 ? 6.595 -10.982 -8.884 1.00 85.56 99 LEU A N 1
ATOM 767 C CA . LEU A 1 99 ? 6.490 -12.036 -7.867 1.00 85.56 99 LEU A CA 1
ATOM 768 C C . LEU A 1 99 ? 7.103 -11.608 -6.531 1.00 85.56 99 LEU A C 1
ATOM 770 O O . LEU A 1 99 ? 6.497 -11.843 -5.487 1.00 85.56 99 LEU A O 1
ATOM 774 N N . LEU A 1 100 ? 8.263 -10.945 -6.554 1.00 84.69 100 LEU A N 1
ATOM 775 C CA . LEU A 1 100 ? 8.878 -10.372 -5.356 1.00 84.69 100 LEU A CA 1
ATOM 776 C C . LEU A 1 100 ? 7.958 -9.333 -4.714 1.00 84.69 100 LEU A C 1
ATOM 778 O O . LEU A 1 100 ? 7.692 -9.415 -3.516 1.00 84.69 100 LEU A O 1
ATOM 782 N N . GLY A 1 101 ? 7.424 -8.396 -5.502 1.00 84.38 101 GLY A N 1
ATOM 783 C CA . GLY A 1 101 ? 6.497 -7.374 -5.020 1.00 84.38 101 GLY A CA 1
ATOM 784 C C . GLY A 1 101 ? 5.244 -7.963 -4.366 1.00 84.38 101 GLY A C 1
ATOM 785 O O . GLY A 1 101 ? 4.895 -7.576 -3.246 1.00 84.38 101 GLY A O 1
ATOM 786 N N . LEU A 1 102 ? 4.617 -8.950 -5.015 1.00 86.81 102 LEU A N 1
ATOM 787 C CA . LEU A 1 102 ? 3.478 -9.678 -4.452 1.00 86.81 102 LEU A CA 1
ATOM 788 C C . LEU A 1 102 ? 3.871 -10.433 -3.181 1.00 86.81 102 LEU A C 1
ATOM 790 O O . LEU A 1 102 ? 3.155 -10.354 -2.184 1.00 86.81 102 LEU A O 1
ATOM 794 N N . GLY A 1 103 ? 5.014 -11.122 -3.187 1.00 84.81 103 GLY A N 1
ATOM 795 C CA . GLY A 1 103 ? 5.538 -11.850 -2.034 1.00 84.81 103 GLY A CA 1
ATOM 796 C C . GLY A 1 103 ? 5.735 -10.944 -0.819 1.00 84.81 103 GLY A C 1
ATOM 797 O O . GLY A 1 103 ? 5.249 -11.259 0.267 1.00 84.81 103 GLY A O 1
ATOM 798 N N . PHE A 1 104 ? 6.355 -9.774 -1.003 1.00 83.50 104 PHE A N 1
ATOM 799 C CA . PHE A 1 104 ? 6.506 -8.770 0.054 1.00 83.50 104 PHE A CA 1
ATOM 800 C C . PHE A 1 104 ? 5.161 -8.219 0.531 1.00 83.50 104 PHE A C 1
ATOM 802 O O . PHE A 1 104 ? 4.948 -8.080 1.738 1.00 83.50 104 PHE A O 1
ATOM 809 N N . GLY A 1 105 ? 4.240 -7.933 -0.393 1.00 83.88 105 GLY A N 1
ATOM 810 C CA . GLY A 1 105 ? 2.901 -7.463 -0.053 1.00 83.88 105 GLY A CA 1
ATOM 811 C C . GLY A 1 105 ? 2.123 -8.478 0.791 1.00 83.88 105 GLY A C 1
ATOM 812 O O . GLY A 1 105 ? 1.577 -8.120 1.837 1.00 83.88 105 GLY A O 1
ATOM 813 N N . PHE A 1 106 ? 2.125 -9.752 0.392 1.00 86.31 106 PHE A N 1
ATOM 814 C CA . PHE A 1 106 ? 1.482 -10.833 1.141 1.00 86.31 106 PHE A CA 1
ATOM 815 C C . PHE A 1 106 ? 2.163 -11.100 2.484 1.00 86.31 106 PHE A C 1
ATOM 817 O O . PHE A 1 106 ? 1.471 -11.228 3.492 1.00 86.31 106 PHE A O 1
ATOM 824 N N . ALA A 1 107 ? 3.496 -11.125 2.536 1.00 82.94 107 ALA A N 1
ATOM 825 C CA . ALA A 1 107 ? 4.226 -11.294 3.790 1.00 82.94 107 ALA A CA 1
ATOM 826 C C . ALA A 1 107 ? 3.903 -10.165 4.785 1.00 82.94 107 ALA A C 1
ATOM 828 O O . ALA A 1 107 ? 3.610 -10.438 5.951 1.00 82.94 107 ALA A O 1
ATOM 829 N N . SER A 1 108 ? 3.863 -8.908 4.320 1.00 82.25 108 SER A N 1
ATOM 830 C CA . SER A 1 108 ? 3.446 -7.757 5.136 1.00 82.25 108 SER A CA 1
ATOM 831 C C . SER A 1 108 ? 2.012 -7.915 5.653 1.00 82.25 108 SER A C 1
ATOM 833 O O . SER A 1 108 ? 1.745 -7.652 6.827 1.00 82.25 108 SER A O 1
ATOM 835 N N . LEU A 1 109 ? 1.087 -8.391 4.814 1.00 84.38 109 LEU A N 1
ATOM 836 C CA . LEU A 1 109 ? -0.298 -8.658 5.207 1.00 84.38 109 LEU A CA 1
ATOM 837 C C . LEU A 1 109 ? -0.381 -9.747 6.289 1.00 84.38 109 LEU A C 1
ATOM 839 O O . LEU A 1 109 ? -1.083 -9.556 7.284 1.00 84.38 109 LEU A O 1
ATOM 843 N N . VAL A 1 110 ? 0.337 -10.863 6.129 1.00 84.12 110 VAL A N 1
ATOM 844 C CA . VAL A 1 110 ? 0.335 -11.983 7.088 1.00 84.12 110 VAL A CA 1
ATOM 845 C C . VAL A 1 110 ? 0.902 -11.553 8.437 1.00 84.12 110 VAL A C 1
ATOM 847 O O . VAL A 1 110 ? 0.278 -11.801 9.469 1.00 84.12 110 VAL A O 1
ATOM 850 N N . ILE A 1 111 ? 2.041 -10.858 8.445 1.00 81.75 111 ILE A N 1
ATOM 851 C CA . ILE A 1 111 ? 2.650 -10.350 9.682 1.00 81.75 111 ILE A CA 1
ATOM 852 C C . ILE A 1 111 ? 1.695 -9.383 10.376 1.00 81.75 111 ILE A C 1
ATOM 854 O O . ILE A 1 111 ? 1.463 -9.500 11.578 1.00 81.75 111 ILE A O 1
ATOM 858 N N . ARG A 1 112 ? 1.062 -8.485 9.617 1.00 78.38 112 ARG A N 1
ATOM 859 C CA . ARG A 1 112 ? 0.073 -7.544 10.145 1.00 78.38 112 ARG A CA 1
ATOM 860 C C . ARG A 1 112 ? -1.113 -8.262 10.788 1.00 78.38 112 ARG A C 1
ATOM 862 O O . ARG A 1 112 ? -1.529 -7.882 11.882 1.00 78.38 112 ARG A O 1
ATOM 869 N N . LEU A 1 113 ? -1.655 -9.288 10.129 1.00 82.12 113 LEU A N 1
ATOM 870 C CA . LEU A 1 113 ? -2.738 -10.105 10.681 1.00 82.12 113 LEU A CA 1
ATOM 871 C C . LEU A 1 113 ? -2.309 -10.794 11.977 1.00 82.12 113 LEU A C 1
ATOM 873 O O . LEU A 1 113 ? -3.052 -10.730 12.952 1.00 82.12 113 LEU A O 1
ATOM 877 N N . LEU A 1 114 ? -1.115 -11.391 12.013 1.00 81.25 114 LEU A N 1
ATOM 878 C CA . LEU A 1 114 ? -0.577 -12.040 13.211 1.00 81.25 114 LEU A CA 1
ATOM 879 C C . LEU A 1 114 ? -0.398 -11.053 14.364 1.00 81.25 114 LEU A C 1
ATOM 881 O O . LEU A 1 114 ? -0.801 -11.347 15.489 1.00 81.25 114 LEU A O 1
ATOM 885 N N . VAL A 1 115 ? 0.150 -9.867 14.095 1.00 78.25 115 VAL A N 1
ATOM 886 C CA . VAL A 1 115 ? 0.356 -8.857 15.134 1.00 78.25 115 VAL A CA 1
ATOM 887 C C . VAL A 1 115 ? -0.984 -8.368 15.680 1.00 78.25 115 VAL A C 1
ATOM 889 O O . VAL A 1 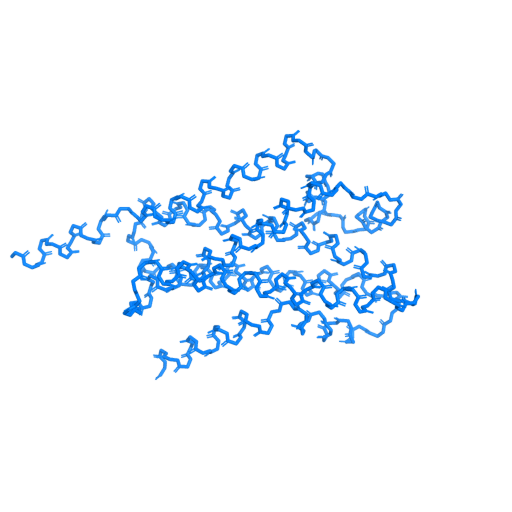115 ? -1.202 -8.430 16.887 1.00 78.25 115 VAL A O 1
ATOM 892 N N . PHE A 1 116 ? -1.933 -7.959 14.833 1.00 75.62 116 PHE A N 1
ATOM 893 C CA . PHE A 1 116 ? -3.244 -7.530 15.337 1.00 75.62 116 PHE A CA 1
ATOM 894 C C . PHE A 1 116 ? -4.036 -8.666 15.990 1.00 75.62 116 PHE A C 1
ATOM 896 O O . PHE A 1 116 ? -4.793 -8.405 16.922 1.00 75.62 116 PHE A O 1
ATOM 903 N N . PHE A 1 117 ? -3.841 -9.916 15.567 1.00 79.19 117 PHE A N 1
ATOM 904 C CA . PHE A 1 117 ? -4.419 -11.076 16.239 1.00 79.19 117 PHE A CA 1
ATOM 905 C C . PHE A 1 117 ? -3.865 -11.242 17.657 1.00 79.19 117 PHE A C 1
ATOM 907 O O . PHE A 1 117 ? -4.643 -11.412 18.594 1.00 79.19 117 PHE A O 1
ATOM 914 N N . LEU A 1 118 ? -2.545 -11.132 17.836 1.00 77.75 118 LEU A N 1
ATOM 915 C CA . LEU A 1 118 ? -1.901 -11.187 19.152 1.00 77.75 118 LEU A CA 1
ATOM 916 C C . LEU A 1 118 ? -2.348 -10.023 20.046 1.00 77.75 118 LEU A C 1
ATOM 918 O O . LEU A 1 118 ? -2.723 -10.244 21.194 1.00 77.75 118 LEU A O 1
ATOM 922 N N . LEU A 1 119 ? -2.390 -8.795 19.521 1.00 71.38 119 LEU A N 1
ATOM 923 C CA . LEU A 1 119 ? -2.862 -7.634 20.284 1.00 71.38 119 LEU A CA 1
ATOM 924 C C . LEU A 1 119 ? -4.364 -7.661 20.578 1.00 71.38 119 LEU A C 1
ATOM 926 O O . LEU A 1 119 ? -4.797 -7.086 21.574 1.00 71.38 119 LEU A O 1
ATOM 930 N N . GLY A 1 120 ? -5.160 -8.342 19.756 1.00 71.94 120 GLY A N 1
ATOM 931 C CA . GLY A 1 120 ? -6.584 -8.544 20.009 1.00 71.94 120 GLY A CA 1
ATOM 932 C C . GLY A 1 120 ? -6.869 -9.476 21.191 1.00 71.94 120 GLY A C 1
ATOM 933 O O . GLY A 1 120 ? -7.979 -9.452 21.714 1.00 71.94 120 GLY A O 1
ATOM 934 N N . ARG A 1 121 ? -5.888 -10.278 21.636 1.00 79.69 121 ARG A N 1
ATOM 935 C CA . ARG A 1 121 ? -6.043 -11.209 22.770 1.00 79.69 121 ARG A CA 1
ATOM 936 C C . ARG A 1 121 ? -5.979 -10.537 24.138 1.00 79.69 121 ARG A C 1
ATOM 938 O O . ARG A 1 121 ? -6.474 -11.112 25.102 1.00 79.69 121 ARG A O 1
ATOM 945 N N . PHE A 1 122 ? -5.392 -9.347 24.235 1.00 77.19 122 PHE A N 1
ATOM 946 C CA . PHE A 1 122 ? -5.307 -8.618 25.496 1.00 77.19 122 PHE A CA 1
ATOM 947 C C . PHE A 1 122 ? -6.438 -7.590 25.577 1.00 77.19 122 PHE A C 1
ATOM 949 O O . PHE A 1 122 ? -6.553 -6.702 24.734 1.00 77.19 122 PHE A O 1
ATOM 956 N N . THR A 1 123 ? -7.254 -7.677 26.626 1.00 71.38 123 THR A N 1
ATOM 957 C CA . THR A 1 123 ? -8.429 -6.812 26.844 1.00 71.38 123 THR A CA 1
ATOM 958 C C . THR A 1 123 ? -8.076 -5.323 26.865 1.00 71.38 123 THR A C 1
ATOM 960 O O . THR A 1 123 ? -8.820 -4.499 26.339 1.00 71.38 123 THR A O 1
ATOM 963 N N . ILE A 1 124 ? -6.898 -4.979 27.393 1.00 70.50 124 ILE A N 1
ATOM 964 C CA . ILE A 1 124 ? -6.376 -3.605 27.447 1.00 70.50 124 ILE A CA 1
ATOM 965 C C . ILE A 1 124 ? -6.119 -3.042 26.036 1.00 70.50 124 ILE A C 1
ATOM 967 O O . ILE A 1 124 ? -6.317 -1.851 25.790 1.00 70.50 124 ILE A O 1
ATOM 971 N N . THR A 1 125 ? -5.693 -3.882 25.090 1.00 71.19 125 THR A N 1
ATOM 972 C CA . THR A 1 125 ? -5.287 -3.459 23.740 1.00 71.19 125 THR A CA 1
ATOM 973 C C . THR A 1 125 ? -6.315 -3.777 22.661 1.00 71.19 125 THR A C 1
ATOM 975 O O . THR A 1 125 ? -6.173 -3.287 21.542 1.00 71.19 125 THR A O 1
ATOM 978 N N . GLN A 1 126 ? -7.373 -4.526 22.977 1.00 71.12 126 GLN A N 1
ATOM 979 C CA . GLN A 1 126 ? -8.386 -4.972 22.020 1.00 71.12 126 GLN A CA 1
ATOM 980 C C . GLN A 1 126 ? -9.050 -3.796 21.287 1.00 71.12 126 GLN A C 1
ATOM 982 O O . GLN A 1 126 ? -8.967 -3.714 20.062 1.00 71.12 126 GLN A O 1
ATOM 987 N N . ASN A 1 127 ? -9.610 -2.827 22.015 1.00 71.94 127 ASN A N 1
ATOM 988 C CA . ASN A 1 127 ? -10.276 -1.666 21.406 1.00 71.94 127 ASN A CA 1
ATOM 989 C C . ASN A 1 127 ? -9.305 -0.809 20.583 1.00 71.94 127 ASN A C 1
ATOM 991 O O . ASN A 1 127 ? -9.633 -0.335 19.496 1.00 71.94 127 ASN A O 1
ATOM 995 N N . VAL A 1 128 ? -8.075 -0.656 21.075 1.00 73.38 128 VAL A N 1
ATOM 996 C CA . VAL A 1 128 ? -7.024 0.105 20.391 1.00 73.38 128 VAL A CA 1
ATOM 997 C C . VAL A 1 128 ? -6.617 -0.593 19.091 1.00 73.38 128 VAL A C 1
ATOM 999 O O . VAL A 1 128 ? -6.505 0.066 18.057 1.00 73.38 128 VAL A O 1
ATOM 1002 N N . SER A 1 129 ? -6.465 -1.919 19.113 1.00 72.94 129 SER A N 1
ATOM 1003 C CA . SER A 1 129 ? -6.077 -2.726 17.953 1.00 72.94 129 SER A CA 1
ATOM 1004 C C . SER A 1 129 ? -7.107 -2.661 16.820 1.00 72.94 129 SER A C 1
ATOM 1006 O O . SER A 1 129 ? -6.725 -2.549 15.656 1.00 72.94 129 SER A O 1
ATOM 1008 N N . VAL A 1 130 ? -8.404 -2.639 17.147 1.00 77.50 130 VAL A N 1
ATOM 1009 C CA . VAL A 1 130 ? -9.495 -2.534 16.164 1.00 77.50 130 VAL A CA 1
ATOM 1010 C C . VAL A 1 130 ? -9.462 -1.182 15.453 1.00 77.50 130 VAL A C 1
ATOM 1012 O O . VAL A 1 130 ? -9.490 -1.136 14.220 1.00 77.50 130 VAL A O 1
ATOM 1015 N N . ILE A 1 131 ? -9.329 -0.092 16.216 1.00 75.50 131 ILE A N 1
ATOM 1016 C CA . ILE A 1 131 ? -9.242 1.275 15.682 1.00 75.50 131 ILE A CA 1
ATOM 1017 C C . ILE A 1 131 ? -8.018 1.415 14.770 1.00 75.50 131 ILE A C 1
ATOM 1019 O O . ILE A 1 131 ? -8.121 1.922 13.652 1.00 75.50 131 ILE A O 1
ATOM 1023 N N . HIS A 1 132 ? -6.861 0.932 15.225 1.00 77.12 132 HIS A N 1
ATOM 1024 C CA . HIS A 1 132 ? -5.618 1.024 14.465 1.00 77.12 132 HIS A CA 1
ATOM 1025 C C . HIS A 1 132 ? -5.657 0.183 13.188 1.00 77.12 132 HIS A C 1
ATOM 1027 O O . HIS A 1 132 ? -5.251 0.658 12.131 1.00 77.12 132 HIS A O 1
ATOM 1033 N N . ASN A 1 133 ? -6.207 -1.032 13.244 1.00 78.94 133 ASN A N 1
ATOM 1034 C CA . ASN A 1 133 ? -6.384 -1.861 12.056 1.00 78.94 133 ASN A CA 1
ATOM 1035 C C . ASN A 1 133 ? -7.315 -1.182 11.034 1.00 78.94 133 ASN A C 1
ATOM 1037 O O . ASN A 1 133 ? -7.022 -1.185 9.840 1.00 78.94 133 ASN A O 1
ATOM 1041 N N . ALA A 1 134 ? -8.403 -0.544 11.481 1.00 78.69 134 ALA A N 1
ATOM 1042 C CA . ALA A 1 134 ? -9.290 0.209 10.593 1.00 78.69 134 ALA A CA 1
ATOM 1043 C C . ALA A 1 134 ? -8.569 1.371 9.901 1.00 78.69 134 ALA A C 1
ATOM 1045 O O . ALA A 1 134 ? -8.567 1.468 8.673 1.00 78.69 134 ALA A O 1
ATOM 1046 N N . LEU A 1 135 ? -7.882 2.196 10.684 1.00 79.06 135 LEU A N 1
ATOM 1047 C CA . LEU A 1 135 ? -7.096 3.324 10.198 1.00 79.06 135 LEU A CA 1
ATOM 1048 C C . LEU A 1 135 ? -6.014 2.872 9.200 1.00 79.06 135 LEU A C 1
ATOM 1050 O O . LEU A 1 135 ? -5.883 3.440 8.115 1.00 79.06 135 LEU A O 1
ATOM 1054 N N . GLN A 1 136 ? -5.325 1.767 9.491 1.00 80.06 136 GLN A N 1
ATOM 1055 C CA . GLN A 1 136 ? -4.302 1.205 8.613 1.00 80.06 136 GLN A CA 1
ATOM 1056 C C . GLN A 1 136 ? -4.828 0.799 7.236 1.00 80.06 136 GLN A C 1
ATOM 1058 O O . GLN A 1 136 ? -4.142 1.000 6.226 1.00 80.06 136 GLN A O 1
ATOM 1063 N N . ARG A 1 137 ? -6.018 0.192 7.177 1.00 83.62 137 ARG A N 1
ATOM 1064 C CA . ARG A 1 137 ? -6.639 -0.234 5.913 1.00 83.62 137 ARG A CA 1
ATOM 1065 C C . ARG A 1 137 ? -6.881 0.963 5.007 1.00 83.62 137 ARG A C 1
ATOM 1067 O O . ARG A 1 137 ? -6.441 0.962 3.865 1.00 83.62 137 ARG A O 1
ATOM 1074 N N . HIS A 1 138 ? -7.487 2.009 5.550 1.00 86.56 138 HIS A N 1
ATOM 1075 C CA . HIS A 1 138 ? -7.814 3.216 4.801 1.00 86.56 138 HIS A CA 1
ATOM 1076 C C . HIS A 1 138 ? -6.573 3.968 4.310 1.00 86.56 138 HIS A C 1
ATOM 1078 O O . HIS A 1 138 ? -6.543 4.417 3.166 1.00 86.56 138 HIS A O 1
ATOM 1084 N N . ILE A 1 139 ? -5.510 4.047 5.116 1.00 86.44 139 ILE A N 1
ATOM 1085 C CA . ILE A 1 139 ? -4.257 4.662 4.655 1.00 86.44 139 ILE A CA 1
ATOM 1086 C C . ILE A 1 139 ? -3.588 3.796 3.579 1.00 86.44 139 ILE A C 1
ATOM 1088 O O . ILE A 1 139 ? -2.954 4.315 2.666 1.00 86.44 139 ILE A O 1
ATOM 1092 N N . SER A 1 140 ? -3.752 2.471 3.636 1.00 85.44 140 SER A N 1
ATOM 1093 C CA . SER A 1 140 ? -3.280 1.571 2.573 1.00 85.44 140 SER A CA 1
ATOM 1094 C C . SER A 1 140 ? -4.043 1.785 1.264 1.00 85.44 140 SER A C 1
ATOM 1096 O O . SER A 1 140 ? -3.415 1.785 0.210 1.00 85.44 140 SER A O 1
ATOM 1098 N N . SER A 1 141 ? -5.348 2.065 1.321 1.00 89.31 141 SER A N 1
ATOM 1099 C CA . SER A 1 141 ? -6.129 2.488 0.152 1.00 89.31 141 SER A CA 1
ATOM 1100 C C . SER A 1 141 ? -5.613 3.800 -0.445 1.00 89.31 141 SER A C 1
ATOM 1102 O O . SER A 1 141 ? -5.464 3.900 -1.660 1.00 89.31 141 SER A O 1
ATOM 1104 N N . TRP A 1 142 ? -5.285 4.792 0.390 1.00 90.06 142 TRP A N 1
ATOM 1105 C CA . TRP A 1 142 ? -4.728 6.059 -0.092 1.00 90.06 142 TRP A CA 1
ATOM 1106 C C . TRP A 1 142 ? -3.321 5.925 -0.670 1.00 90.06 142 TRP A C 1
ATOM 1108 O O . TRP A 1 142 ? -3.051 6.493 -1.723 1.00 90.06 142 TRP A O 1
ATOM 1118 N N . LEU A 1 143 ? -2.454 5.130 -0.038 1.00 90.50 143 LEU A N 1
ATOM 1119 C CA . LEU A 1 143 ? -1.141 4.791 -0.587 1.00 90.50 143 LEU A CA 1
ATOM 1120 C C . LEU A 1 143 ? -1.284 4.103 -1.954 1.00 90.50 143 LEU A C 1
ATOM 1122 O O . LEU A 1 143 ? -0.587 4.458 -2.898 1.00 90.50 143 LEU A O 1
ATOM 1126 N N . SER A 1 144 ? -2.215 3.153 -2.081 1.00 91.00 144 SER A N 1
ATOM 1127 C CA . SER A 1 144 ? -2.510 2.471 -3.349 1.00 91.00 144 SER A CA 1
ATOM 1128 C C . SER A 1 144 ? -2.978 3.437 -4.437 1.00 91.00 144 SER A C 1
ATOM 1130 O O . SER A 1 144 ? -2.587 3.299 -5.596 1.00 91.00 144 SER A O 1
ATOM 1132 N N . LEU A 1 145 ? -3.761 4.452 -4.060 1.00 92.25 145 LEU A N 1
ATOM 1133 C CA . LEU A 1 145 ? -4.197 5.514 -4.960 1.00 92.25 145 LEU A CA 1
ATOM 1134 C C . LEU A 1 145 ? -3.019 6.379 -5.412 1.00 92.25 145 LEU A C 1
ATOM 1136 O O . LEU A 1 145 ? -2.842 6.565 -6.612 1.00 92.25 145 LEU A O 1
ATOM 1140 N N . THR A 1 146 ? -2.195 6.887 -4.490 1.00 92.56 146 THR A N 1
ATOM 1141 C CA . THR A 1 146 ? -1.068 7.763 -4.859 1.00 92.56 146 THR A CA 1
ATOM 1142 C C . THR A 1 146 ? -0.035 7.026 -5.698 1.00 92.56 146 THR A C 1
ATOM 1144 O O . THR A 1 146 ? 0.397 7.538 -6.727 1.00 92.56 146 THR A O 1
ATOM 1147 N N . VAL A 1 147 ? 0.317 5.803 -5.301 1.00 91.50 147 VAL A N 1
ATOM 1148 C CA . VAL A 1 147 ? 1.259 4.951 -6.036 1.00 91.50 147 VAL A CA 1
ATOM 1149 C C . VAL A 1 147 ? 0.670 4.526 -7.381 1.00 91.50 147 VAL A C 1
ATOM 1151 O O . VAL A 1 147 ? 1.390 4.511 -8.372 1.00 91.50 147 VAL A O 1
ATOM 1154 N N . GLY A 1 148 ? -0.634 4.240 -7.451 1.00 91.00 148 GLY A N 1
ATOM 1155 C CA . GLY A 1 148 ? -1.324 3.934 -8.705 1.00 91.00 148 GLY A CA 1
ATOM 1156 C C . GLY A 1 148 ? -1.306 5.108 -9.687 1.00 91.00 148 GLY A C 1
ATOM 1157 O O . GLY A 1 148 ? -1.012 4.914 -10.862 1.00 91.00 148 GLY A O 1
ATOM 1158 N N . VAL A 1 149 ? -1.545 6.335 -9.211 1.00 93.00 149 VAL A N 1
ATOM 1159 C CA . VAL A 1 149 ? -1.443 7.550 -10.039 1.00 93.00 149 VAL A CA 1
ATOM 1160 C C . VAL A 1 149 ? -0.007 7.769 -10.519 1.00 93.00 149 VAL A C 1
ATOM 1162 O O . VAL A 1 149 ? 0.198 8.030 -11.701 1.00 93.00 149 VAL A O 1
ATOM 1165 N N . LEU A 1 150 ? 0.989 7.612 -9.641 1.00 91.38 150 LEU A N 1
ATOM 1166 C CA . LEU A 1 150 ? 2.403 7.692 -10.027 1.00 91.38 150 LEU A CA 1
ATOM 1167 C C . LEU A 1 150 ? 2.763 6.635 -11.079 1.00 91.38 150 LEU A C 1
ATOM 1169 O O . LEU A 1 150 ? 3.373 6.963 -12.091 1.00 91.38 150 LEU A O 1
ATOM 1173 N N . ALA A 1 151 ? 2.326 5.388 -10.892 1.00 89.69 151 ALA A N 1
ATOM 1174 C CA . ALA A 1 151 ? 2.547 4.304 -11.844 1.00 89.69 151 ALA A CA 1
ATOM 1175 C C . ALA A 1 151 ? 1.903 4.576 -13.210 1.00 89.69 151 ALA A C 1
ATOM 1177 O O . ALA A 1 151 ? 2.514 4.284 -14.235 1.00 89.69 151 ALA A O 1
ATOM 1178 N N . LEU A 1 152 ? 0.713 5.182 -13.241 1.00 91.81 152 LEU A N 1
ATOM 1179 C CA . LEU A 1 152 ? 0.057 5.595 -14.482 1.00 91.81 152 LEU A CA 1
ATOM 1180 C C . LEU A 1 152 ? 0.862 6.686 -15.202 1.00 91.81 152 LEU A C 1
ATOM 1182 O O . LEU A 1 152 ? 1.100 6.585 -16.405 1.00 91.81 152 LEU A O 1
ATOM 1186 N N . LEU A 1 153 ? 1.325 7.703 -14.467 1.00 89.69 153 LEU A N 1
ATOM 1187 C CA . LEU A 1 153 ? 2.152 8.778 -15.022 1.00 89.69 153 LEU A CA 1
ATOM 1188 C C . LEU A 1 153 ? 3.476 8.243 -15.583 1.00 89.69 153 LEU A C 1
ATOM 1190 O O . LEU A 1 153 ? 3.854 8.599 -16.698 1.00 89.69 153 LEU A O 1
ATOM 1194 N N . PHE A 1 154 ? 4.147 7.357 -14.847 1.00 88.25 154 PHE A N 1
ATOM 1195 C CA . PHE A 1 154 ? 5.405 6.745 -15.271 1.00 88.25 154 PHE A CA 1
ATOM 1196 C C . PHE A 1 154 ? 5.239 5.732 -16.400 1.00 88.25 154 PHE A C 1
ATOM 1198 O O . PHE A 1 154 ? 6.119 5.617 -17.247 1.00 88.25 154 PHE A O 1
ATOM 1205 N N . SER A 1 155 ? 4.105 5.036 -16.466 1.00 87.38 155 SER A N 1
ATOM 1206 C CA . SER A 1 155 ? 3.796 4.172 -17.601 1.00 87.38 155 SER A CA 1
ATOM 1207 C C . SER A 1 155 ? 3.602 4.967 -18.891 1.00 87.38 155 SER A C 1
ATOM 1209 O O . SER A 1 155 ? 4.031 4.502 -19.943 1.00 87.38 155 SER A O 1
ATOM 1211 N N . LEU A 1 156 ? 2.968 6.140 -18.816 1.00 86.44 156 LEU A N 1
ATOM 1212 C CA . LEU A 1 156 ? 2.725 7.011 -19.971 1.00 86.44 156 LEU A CA 1
ATOM 1213 C C . LEU A 1 156 ? 3.961 7.822 -20.377 1.00 86.44 156 LEU A C 1
ATOM 1215 O O . LEU A 1 156 ? 4.059 8.258 -21.522 1.00 86.44 156 LEU A O 1
ATOM 1219 N N . ARG A 1 157 ? 4.879 8.068 -19.438 1.00 85.50 157 ARG A N 1
ATOM 1220 C CA . ARG A 1 157 ? 6.122 8.814 -19.658 1.00 85.50 157 ARG A CA 1
ATOM 1221 C C . ARG A 1 157 ? 7.309 8.032 -19.084 1.00 85.50 157 ARG A C 1
ATOM 1223 O O . ARG A 1 157 ? 7.775 8.374 -17.994 1.00 85.50 157 ARG A O 1
ATOM 1230 N N . PRO A 1 158 ? 7.824 7.021 -19.806 1.00 78.81 158 PRO A N 1
ATOM 1231 C CA . PRO A 1 158 ? 8.913 6.170 -19.320 1.00 78.81 158 PRO A CA 1
ATOM 1232 C C . PRO A 1 158 ? 10.208 6.953 -19.048 1.00 78.81 158 PRO A C 1
ATOM 1234 O O . PRO A 1 158 ? 10.914 6.642 -18.095 1.00 78.81 158 PRO A O 1
ATOM 1237 N N . TYR A 1 159 ? 10.454 8.057 -19.761 1.00 79.06 159 TYR A N 1
ATOM 1238 C CA . TYR A 1 159 ? 11.546 8.987 -19.442 1.00 79.06 159 TYR A CA 1
ATOM 1239 C C . TYR A 1 159 ? 11.469 9.569 -18.013 1.00 79.06 159 TYR A C 1
ATOM 1241 O O . TYR A 1 159 ? 12.487 9.783 -17.365 1.00 79.06 159 TYR A O 1
ATOM 1249 N N . LEU A 1 160 ? 10.269 9.818 -17.470 1.00 79.31 160 LEU A N 1
ATOM 1250 C CA . LEU A 1 160 ? 10.138 10.289 -16.082 1.00 79.31 160 LEU A CA 1
ATOM 1251 C C . LEU A 1 160 ? 10.430 9.178 -15.069 1.00 79.31 160 LEU A C 1
ATOM 1253 O O . LEU A 1 160 ? 10.873 9.473 -13.959 1.00 79.31 160 LEU A O 1
ATOM 1257 N N . LEU A 1 161 ? 10.182 7.919 -15.441 1.00 81.00 161 LEU A N 1
ATOM 1258 C CA . LEU A 1 161 ? 10.478 6.769 -14.593 1.00 81.00 161 LEU A CA 1
ATOM 1259 C C . LEU A 1 161 ? 11.989 6.627 -14.393 1.00 81.00 161 LEU A C 1
ATOM 1261 O O . LEU A 1 161 ? 12.422 6.439 -13.262 1.00 81.00 161 LEU A O 1
ATOM 1265 N N . THR A 1 162 ? 12.784 6.767 -15.456 1.00 76.50 162 THR A N 1
ATOM 1266 C CA . THR A 1 162 ? 14.247 6.636 -15.376 1.00 76.50 162 THR A CA 1
ATOM 1267 C C . THR A 1 162 ? 14.892 7.771 -14.582 1.00 76.50 162 THR A C 1
ATOM 1269 O O . THR A 1 162 ? 15.825 7.525 -13.828 1.00 76.50 162 THR A O 1
ATOM 1272 N N . VAL A 1 163 ? 14.379 9.001 -14.703 1.00 79.25 163 VAL A N 1
ATOM 1273 C CA . VAL A 1 163 ? 14.969 10.174 -14.034 1.00 79.25 163 VAL A CA 1
ATOM 1274 C C . VAL A 1 163 ? 14.505 10.324 -12.582 1.00 79.25 163 VAL A C 1
ATOM 1276 O O . VAL A 1 163 ? 15.314 10.647 -11.721 1.00 79.25 163 VAL A O 1
ATOM 1279 N N . MET A 1 164 ? 13.211 10.130 -12.293 1.00 83.00 164 MET A N 1
ATOM 1280 C CA . MET A 1 164 ? 12.626 10.454 -10.976 1.00 83.00 164 MET A CA 1
ATOM 1281 C C . MET A 1 164 ? 11.793 9.324 -10.360 1.00 83.00 164 MET A C 1
ATOM 1283 O O . MET A 1 164 ? 11.225 9.500 -9.279 1.00 83.00 164 MET A O 1
ATOM 1287 N N . GLY A 1 165 ? 11.679 8.169 -11.022 1.00 78.44 165 GLY A N 1
ATOM 1288 C CA . GLY A 1 165 ? 10.789 7.088 -10.597 1.00 78.44 165 GLY A CA 1
ATOM 1289 C C . GLY A 1 165 ? 11.086 6.592 -9.185 1.00 78.44 165 GLY A C 1
ATOM 1290 O O . GLY A 1 165 ? 10.184 6.515 -8.349 1.00 78.44 165 GLY A O 1
ATOM 1291 N N . GLN A 1 166 ? 12.360 6.320 -8.899 1.00 78.94 166 GLN A N 1
ATOM 1292 C CA . GLN A 1 166 ? 12.809 5.830 -7.597 1.00 78.94 166 GLN A CA 1
ATOM 1293 C C . GLN A 1 166 ? 12.468 6.816 -6.476 1.00 78.94 166 GLN A C 1
ATOM 1295 O O . GLN A 1 166 ? 11.850 6.441 -5.478 1.00 78.94 166 GLN A O 1
ATOM 1300 N N . GLU A 1 167 ? 12.869 8.076 -6.642 1.00 82.81 167 GLU A N 1
ATOM 1301 C CA . GLU A 1 167 ? 12.644 9.119 -5.644 1.00 82.81 167 GLU A CA 1
ATOM 1302 C C . GLU A 1 167 ? 11.151 9.304 -5.392 1.00 82.81 167 GLU A C 1
ATOM 1304 O O . GLU A 1 167 ? 10.720 9.329 -4.243 1.00 82.81 167 GLU A O 1
ATOM 1309 N N . ALA A 1 168 ? 10.332 9.336 -6.445 1.00 85.62 168 ALA A N 1
ATOM 1310 C CA . ALA A 1 168 ? 8.892 9.505 -6.314 1.00 85.62 168 ALA A CA 1
ATOM 1311 C C . ALA A 1 168 ? 8.220 8.347 -5.557 1.00 85.62 168 ALA A C 1
ATOM 1313 O O . ALA A 1 168 ? 7.381 8.596 -4.685 1.00 85.62 168 ALA A O 1
ATOM 1314 N N . PHE A 1 169 ? 8.581 7.090 -5.847 1.00 84.75 169 PHE A N 1
ATOM 1315 C CA . PHE A 1 169 ? 8.023 5.939 -5.129 1.00 84.75 169 PHE A CA 1
ATOM 1316 C C . PHE A 1 169 ? 8.476 5.901 -3.664 1.00 84.75 169 PHE A C 1
ATOM 1318 O O . PHE A 1 169 ? 7.644 5.673 -2.781 1.00 84.75 169 PHE A O 1
ATOM 1325 N N . LEU A 1 170 ? 9.755 6.180 -3.387 1.00 81.62 170 LEU A N 1
ATOM 1326 C CA . LEU A 1 170 ? 10.292 6.210 -2.023 1.00 81.62 170 LEU A CA 1
ATOM 1327 C C . LEU A 1 170 ? 9.740 7.380 -1.203 1.00 81.62 170 LEU A C 1
ATOM 1329 O O . LEU A 1 170 ? 9.363 7.179 -0.051 1.00 81.62 170 LEU A O 1
ATOM 1333 N N . ILE A 1 171 ? 9.633 8.576 -1.788 1.00 85.12 171 ILE A N 1
ATOM 1334 C CA . ILE A 1 171 ? 9.036 9.750 -1.137 1.00 85.12 171 ILE A CA 1
ATOM 1335 C C . ILE A 1 171 ? 7.553 9.503 -0.871 1.00 85.12 171 ILE A C 1
ATOM 1337 O O . ILE A 1 171 ? 7.082 9.801 0.224 1.00 85.12 171 ILE A O 1
ATOM 1341 N N . SER A 1 172 ? 6.813 8.927 -1.828 1.00 87.00 172 SER A N 1
ATOM 1342 C CA . SER A 1 172 ? 5.399 8.595 -1.621 1.00 87.00 172 SER A CA 1
ATOM 1343 C C . SER A 1 172 ? 5.230 7.611 -0.466 1.00 87.00 172 SER A C 1
ATOM 1345 O O . SER A 1 172 ? 4.431 7.859 0.439 1.00 87.00 172 SER A O 1
ATOM 1347 N N . TRP A 1 173 ? 6.012 6.529 -0.451 1.00 84.06 173 TRP A N 1
ATOM 1348 C CA . TRP A 1 173 ? 5.992 5.565 0.644 1.00 84.06 173 TRP A CA 1
ATOM 1349 C C . TRP A 1 173 ? 6.381 6.216 1.980 1.00 84.06 173 TRP A C 1
ATOM 1351 O O . TRP A 1 173 ? 5.597 6.160 2.926 1.00 84.06 173 TRP A O 1
ATOM 1361 N N . GLY A 1 174 ? 7.513 6.923 2.032 1.00 81.56 174 GLY A N 1
ATOM 1362 C CA . GLY A 1 174 ? 8.015 7.586 3.237 1.00 81.56 174 GLY A CA 1
ATOM 1363 C C . GLY A 1 174 ? 7.045 8.625 3.797 1.00 81.56 174 GLY A C 1
ATOM 1364 O O . GLY A 1 174 ? 6.806 8.656 5.004 1.00 81.56 174 GLY A O 1
ATOM 1365 N N . PHE A 1 175 ? 6.405 9.420 2.934 1.00 87.56 175 PHE A N 1
ATOM 1366 C CA . PHE A 1 175 ? 5.351 10.355 3.329 1.00 87.56 175 PHE A CA 1
ATOM 1367 C C . PHE A 1 175 ? 4.193 9.628 4.019 1.00 87.56 175 PHE A C 1
ATOM 1369 O O . PHE A 1 175 ? 3.779 10.016 5.113 1.00 87.56 175 PHE A O 1
ATOM 1376 N N . TRP A 1 176 ? 3.691 8.545 3.421 1.00 86.31 176 TRP A N 1
ATOM 1377 C CA . TRP A 1 176 ? 2.597 7.774 4.007 1.00 86.31 176 TRP A CA 1
ATOM 1378 C C . TRP A 1 176 ? 3.006 7.043 5.287 1.00 86.31 176 TRP A C 1
ATOM 1380 O O . TRP A 1 176 ? 2.177 6.925 6.190 1.00 86.31 176 TRP A O 1
ATOM 1390 N N . THR A 1 177 ? 4.253 6.593 5.409 1.00 80.75 177 THR A N 1
ATOM 1391 C CA . THR A 1 177 ? 4.796 6.014 6.646 1.00 80.75 177 THR A CA 1
ATOM 1392 C C . THR A 1 177 ? 4.853 7.052 7.762 1.00 80.75 177 THR A C 1
ATOM 1394 O O . THR A 1 177 ? 4.325 6.813 8.851 1.00 80.75 177 THR A O 1
ATOM 1397 N N . ILE A 1 178 ? 5.411 8.237 7.493 1.00 82.12 178 ILE A N 1
ATOM 1398 C CA . ILE A 1 178 ? 5.468 9.344 8.460 1.00 82.12 178 ILE A CA 1
ATOM 1399 C C . ILE A 1 178 ? 4.055 9.758 8.870 1.00 82.12 178 ILE A C 1
ATOM 1401 O O . ILE A 1 178 ? 3.769 9.897 10.061 1.00 82.12 178 ILE A O 1
ATOM 1405 N N . TYR A 1 179 ? 3.148 9.889 7.901 1.00 84.31 179 TYR A N 1
ATOM 1406 C CA . TYR A 1 179 ? 1.753 10.225 8.159 1.00 84.31 179 TYR A CA 1
ATOM 1407 C C . TYR A 1 179 ? 1.082 9.192 9.073 1.00 84.31 179 TYR A C 1
ATOM 1409 O O . TYR A 1 179 ? 0.422 9.567 10.042 1.00 84.31 179 TYR A O 1
ATOM 1417 N N . ARG A 1 180 ? 1.310 7.891 8.846 1.00 78.19 180 ARG A N 1
ATOM 1418 C CA . ARG A 1 180 ? 0.819 6.817 9.729 1.00 78.19 180 ARG A CA 1
ATOM 1419 C C . ARG A 1 180 ? 1.368 6.950 11.146 1.00 78.19 180 ARG A C 1
ATOM 1421 O O . ARG A 1 180 ? 0.587 6.910 12.094 1.00 78.19 180 ARG A O 1
ATOM 1428 N N . VAL A 1 181 ? 2.680 7.135 11.307 1.00 76.19 181 VAL A N 1
ATOM 1429 C CA . VAL A 1 181 ? 3.318 7.300 12.629 1.00 76.19 181 VAL A CA 1
ATOM 1430 C C . VAL A 1 181 ? 2.742 8.512 13.363 1.00 76.19 181 VAL A C 1
ATOM 1432 O O . VAL A 1 181 ? 2.416 8.439 14.552 1.00 76.19 181 VAL A O 1
ATOM 1435 N N . TRP A 1 182 ? 2.540 9.618 12.650 1.00 79.62 182 TRP A N 1
ATOM 1436 C CA . TRP A 1 182 ? 1.895 10.803 13.199 1.00 79.62 182 TRP A CA 1
ATOM 1437 C C . TRP A 1 182 ? 0.457 10.515 13.665 1.00 79.62 182 TRP A C 1
ATOM 1439 O O . TRP A 1 182 ? 0.089 10.868 14.784 1.00 79.62 182 TRP A O 1
ATOM 1449 N N . GLN A 1 183 ? -0.345 9.792 12.880 1.00 75.25 183 GLN A N 1
ATOM 1450 C CA . GLN A 1 183 ? -1.702 9.419 13.293 1.00 75.25 183 GLN A CA 1
ATOM 1451 C C . GLN A 1 183 ? -1.728 8.504 14.523 1.00 75.25 183 GLN A C 1
ATOM 1453 O O . GLN A 1 183 ? -2.540 8.711 15.429 1.00 75.25 183 GLN A O 1
ATOM 1458 N N . VAL A 1 184 ? -0.825 7.526 14.610 1.00 70.69 184 VAL A N 1
ATOM 1459 C CA . VAL A 1 184 ? -0.706 6.651 15.790 1.00 70.69 184 VAL A CA 1
ATOM 1460 C C . VAL A 1 184 ? -0.346 7.472 17.033 1.00 70.69 184 VAL A C 1
ATOM 1462 O O . VAL A 1 184 ? -0.997 7.363 18.070 1.00 70.69 184 VAL A O 1
ATOM 1465 N N . THR A 1 185 ? 0.627 8.378 16.925 1.00 69.69 185 THR A N 1
ATOM 1466 C CA . THR A 1 185 ? 1.049 9.228 18.056 1.00 69.69 185 THR A CA 1
ATOM 1467 C C . THR A 1 185 ? 0.014 10.281 18.463 1.00 69.69 185 THR A C 1
ATOM 1469 O O . THR A 1 185 ? 0.003 10.701 19.629 1.00 69.69 185 THR A O 1
ATOM 1472 N N . ALA A 1 186 ? -0.853 10.705 17.540 1.00 71.31 186 ALA A N 1
ATOM 1473 C CA . ALA A 1 186 ? -1.988 11.586 17.811 1.00 71.31 186 ALA A CA 1
ATOM 1474 C C . ALA A 1 186 ? -3.146 10.843 18.498 1.00 71.31 186 ALA A C 1
ATOM 1476 O O . ALA A 1 186 ? -3.813 11.396 19.373 1.00 71.31 186 ALA A O 1
ATOM 1477 N N . THR A 1 187 ? -3.374 9.579 18.135 1.00 66.12 187 THR A N 1
ATOM 1478 C CA . THR A 1 187 ? -4.471 8.760 18.672 1.00 66.12 187 THR A CA 1
ATOM 1479 C C . THR A 1 187 ? -4.131 8.095 20.010 1.00 66.12 187 THR A C 1
ATOM 1481 O O . THR A 1 187 ? -5.030 7.896 20.828 1.00 66.12 187 THR A O 1
ATOM 1484 N N . SER A 1 188 ? -2.851 7.832 20.297 1.00 57.56 188 SER A N 1
ATOM 1485 C CA . SER A 1 188 ? -2.392 7.153 21.520 1.00 57.56 188 SER A CA 1
ATOM 1486 C C . SER A 1 188 ? -2.326 8.035 22.782 1.00 57.56 188 SER A C 1
ATOM 1488 O O . SER A 1 188 ? -1.890 7.562 23.828 1.00 57.56 188 SER A O 1
ATOM 1490 N N . ILE A 1 189 ? -2.726 9.311 22.720 1.00 54.03 189 ILE A N 1
ATOM 1491 C CA . ILE A 1 189 ? -2.531 10.309 23.798 1.00 54.03 189 ILE A CA 1
ATOM 1492 C C . ILE A 1 189 ? -3.271 9.962 25.111 1.00 54.03 189 ILE A C 1
ATOM 1494 O O . ILE A 1 189 ? -2.989 10.567 26.141 1.00 54.03 189 ILE A O 1
ATOM 1498 N N . ARG A 1 190 ? -4.195 8.988 25.125 1.00 54.28 190 ARG A N 1
ATOM 1499 C CA . ARG A 1 190 ? -5.062 8.725 26.292 1.00 54.28 190 ARG A CA 1
ATOM 1500 C C . ARG A 1 190 ? -4.988 7.337 26.937 1.00 54.28 190 ARG A C 1
ATOM 1502 O O . ARG A 1 190 ? -5.561 7.208 28.011 1.00 54.28 190 ARG A O 1
ATOM 1509 N N . SER A 1 191 ? -4.349 6.315 26.352 1.00 52.34 191 SER A N 1
ATOM 1510 C CA . SER A 1 191 ? -4.573 4.933 26.834 1.00 52.34 191 SER A CA 1
ATOM 1511 C C . SER A 1 191 ? -3.356 4.030 27.064 1.00 52.34 191 SER A C 1
ATOM 1513 O O . SER A 1 191 ? -3.563 2.946 27.590 1.00 52.34 191 SER A O 1
ATOM 1515 N N . LEU A 1 192 ? -2.116 4.407 26.722 1.00 52.31 192 LEU A N 1
ATOM 1516 C CA . LEU A 1 192 ? -0.889 3.652 27.065 1.00 52.31 192 LEU A CA 1
ATOM 1517 C C . LEU A 1 192 ? 0.371 4.428 26.639 1.00 52.31 192 LEU A C 1
ATOM 1519 O O . LEU A 1 192 ? 0.268 5.391 25.878 1.00 52.31 192 LEU A O 1
ATOM 1523 N N . SER A 1 193 ? 1.559 4.028 27.116 1.00 56.88 193 SER A N 1
ATOM 1524 C CA . SER A 1 193 ? 2.816 4.725 26.809 1.00 56.88 193 SER A CA 1
ATOM 1525 C C . SER A 1 193 ? 3.049 4.813 25.292 1.00 56.88 193 SER A C 1
ATOM 1527 O O . SER A 1 193 ? 3.101 3.819 24.567 1.00 56.88 193 SER A O 1
ATOM 1529 N N . ARG A 1 194 ? 3.173 6.054 24.812 1.00 57.88 194 ARG A N 1
ATOM 1530 C CA . ARG A 1 194 ? 3.253 6.456 23.396 1.00 57.88 194 ARG A CA 1
ATOM 1531 C C . ARG A 1 194 ? 4.288 5.666 22.579 1.00 57.88 194 ARG A C 1
ATOM 1533 O O . ARG A 1 194 ? 4.092 5.447 21.391 1.00 57.88 194 ARG A O 1
ATOM 1540 N N . LEU A 1 195 ? 5.366 5.224 23.226 1.00 55.47 195 LEU A N 1
ATOM 1541 C CA . LEU A 1 195 ? 6.490 4.509 22.615 1.00 55.47 195 LEU A CA 1
ATOM 1542 C C . LEU A 1 195 ? 6.198 3.033 22.318 1.00 55.47 195 LEU A C 1
ATOM 1544 O O . LEU A 1 195 ? 6.591 2.547 21.262 1.00 55.47 195 LEU A O 1
ATOM 1548 N N . TRP A 1 196 ? 5.482 2.326 23.197 1.00 58.44 196 TRP A N 1
ATOM 1549 C CA . TRP A 1 196 ? 5.226 0.890 23.021 1.00 58.44 196 TRP A CA 1
ATOM 1550 C C . TRP A 1 196 ? 4.376 0.608 21.788 1.00 58.44 196 TRP A C 1
ATOM 1552 O O . TRP A 1 196 ? 4.662 -0.314 21.029 1.00 58.44 196 TRP A O 1
ATOM 1562 N N . TRP A 1 197 ? 3.374 1.451 21.541 1.00 60.47 197 TRP A N 1
ATOM 1563 C CA . TRP A 1 197 ? 2.545 1.322 20.351 1.00 60.47 197 TRP A CA 1
ATOM 1564 C C . TRP A 1 197 ? 3.298 1.685 19.084 1.00 60.47 197 TRP A C 1
ATOM 1566 O O . TRP A 1 197 ? 3.176 0.947 18.123 1.00 60.47 197 TRP A O 1
ATOM 1576 N N . VAL A 1 198 ? 4.131 2.729 19.083 1.00 58.75 198 VAL A N 1
ATOM 1577 C CA . VAL A 1 198 ? 4.978 3.069 17.926 1.00 58.75 198 VAL A CA 1
ATOM 1578 C C . VAL A 1 198 ? 5.921 1.914 17.570 1.00 58.75 198 VAL A C 1
ATOM 1580 O O . VAL A 1 198 ? 6.015 1.562 16.399 1.00 58.75 198 VAL A O 1
ATOM 1583 N N . ILE A 1 199 ? 6.543 1.270 18.564 1.00 56.91 199 ILE A N 1
ATOM 1584 C CA . ILE A 1 199 ? 7.461 0.135 18.366 1.00 56.91 199 ILE A CA 1
ATOM 1585 C C . ILE A 1 199 ? 6.720 -1.108 17.862 1.00 56.91 199 ILE A C 1
ATOM 1587 O O . ILE A 1 199 ? 7.125 -1.701 16.866 1.00 56.91 199 ILE A O 1
ATOM 1591 N N . VAL A 1 200 ? 5.606 -1.482 18.498 1.00 59.78 200 VAL A N 1
ATOM 1592 C CA . VAL A 1 200 ? 4.768 -2.603 18.043 1.00 59.78 200 VAL A CA 1
ATOM 1593 C C . VAL A 1 200 ? 4.262 -2.355 16.623 1.00 59.78 200 VAL A C 1
ATOM 1595 O O . VAL A 1 200 ? 4.243 -3.276 15.811 1.00 59.78 200 VAL A O 1
ATOM 1598 N N . TYR A 1 201 ? 3.906 -1.111 16.297 1.00 59.41 201 TYR A N 1
ATOM 1599 C CA . TYR A 1 201 ? 3.442 -0.737 14.967 1.00 59.41 201 TYR A CA 1
ATOM 1600 C C . TYR A 1 201 ? 4.560 -0.787 13.926 1.00 59.41 201 TYR A C 1
ATOM 1602 O O . TYR A 1 201 ? 4.363 -1.385 12.878 1.00 59.41 201 TYR A O 1
ATOM 1610 N N . LEU A 1 202 ? 5.742 -0.232 14.210 1.00 56.44 202 LEU A N 1
ATOM 1611 C CA . LEU A 1 202 ? 6.922 -0.322 13.339 1.00 56.44 202 LEU A CA 1
ATOM 1612 C C . LEU A 1 202 ? 7.312 -1.785 13.073 1.00 56.44 202 LEU A C 1
ATOM 1614 O O . LEU A 1 202 ? 7.568 -2.157 11.926 1.00 56.44 202 LEU A O 1
ATOM 1618 N N . CYS A 1 203 ? 7.258 -2.634 14.105 1.00 54.12 203 CYS A N 1
ATOM 1619 C CA . CYS A 1 203 ? 7.515 -4.069 13.987 1.00 54.12 203 CYS A CA 1
ATOM 1620 C C . CYS A 1 203 ? 6.452 -4.819 13.166 1.00 54.12 203 CYS A C 1
ATOM 1622 O O . CYS A 1 203 ? 6.796 -5.722 12.408 1.00 54.12 203 CYS A O 1
ATOM 1624 N N . ALA A 1 204 ? 5.171 -4.458 13.289 1.00 53.44 204 ALA A N 1
ATOM 1625 C CA . ALA A 1 204 ? 4.064 -5.155 12.628 1.00 53.44 204 ALA A CA 1
ATOM 1626 C C . ALA A 1 204 ? 3.988 -4.937 11.114 1.00 53.44 204 ALA A C 1
ATOM 1628 O O . ALA A 1 204 ? 3.316 -5.695 10.414 1.00 53.44 204 ALA A O 1
ATOM 1629 N N . LEU A 1 205 ? 4.551 -3.833 10.625 1.00 54.25 205 LEU A N 1
ATOM 1630 C CA . LEU A 1 205 ? 4.066 -3.238 9.386 1.00 54.25 205 LEU A CA 1
ATOM 1631 C C . LEU A 1 205 ? 5.131 -2.979 8.340 1.00 54.25 205 LEU A C 1
ATOM 1633 O O . LEU A 1 205 ? 4.817 -3.126 7.158 1.00 54.25 205 LEU A O 1
ATOM 1637 N N . GLU A 1 206 ? 6.357 -2.638 8.741 1.00 58.31 206 GLU A N 1
ATOM 1638 C CA . GLU A 1 206 ? 7.338 -2.126 7.783 1.00 58.31 206 GLU A CA 1
ATOM 1639 C C . GLU A 1 206 ? 8.764 -2.656 7.930 1.00 58.31 206 GLU A C 1
ATOM 1641 O O . GLU A 1 206 ? 9.574 -2.321 7.078 1.00 58.31 206 GLU A O 1
ATOM 1646 N N . ILE A 1 207 ? 9.083 -3.555 8.874 1.00 57.28 207 ILE A N 1
ATOM 1647 C CA . ILE A 1 207 ? 10.429 -4.167 8.918 1.00 57.28 207 ILE A CA 1
ATOM 1648 C C . ILE A 1 207 ? 10.802 -4.786 7.564 1.00 57.28 207 ILE A C 1
ATOM 1650 O O . ILE A 1 207 ? 11.912 -4.587 7.105 1.00 57.28 207 ILE A O 1
ATOM 1654 N N . LEU A 1 208 ? 9.890 -5.478 6.877 1.00 53.53 208 LEU A N 1
ATOM 1655 C CA . LEU A 1 208 ? 10.200 -6.110 5.586 1.00 53.53 208 LEU A CA 1
ATOM 1656 C C . LEU A 1 208 ? 10.394 -5.117 4.427 1.00 53.53 208 LEU A C 1
ATOM 1658 O O . LEU A 1 208 ? 11.427 -5.211 3.773 1.00 53.53 208 LEU A O 1
ATOM 1662 N N . PRO A 1 209 ? 9.477 -4.166 4.160 1.00 53.88 209 PRO A N 1
ATOM 1663 C CA . PRO A 1 209 ? 9.708 -3.096 3.187 1.00 53.88 209 PRO A CA 1
ATOM 1664 C C . PRO A 1 209 ? 10.945 -2.246 3.504 1.00 53.88 209 PRO A C 1
ATOM 1666 O O . PRO A 1 209 ? 11.720 -1.945 2.604 1.00 53.88 209 PRO A O 1
ATOM 1669 N N . VAL A 1 210 ? 11.175 -1.914 4.780 1.00 60.09 210 VAL A N 1
ATOM 1670 C CA . VAL A 1 210 ? 12.350 -1.157 5.238 1.00 60.09 210 VAL A CA 1
ATOM 1671 C C . VAL A 1 210 ? 13.624 -1.970 5.042 1.00 60.09 210 VAL A C 1
ATOM 1673 O O . VAL A 1 210 ? 14.578 -1.447 4.488 1.00 60.09 210 VAL A O 1
ATOM 1676 N N . LEU A 1 211 ? 13.657 -3.246 5.436 1.00 58.72 211 LEU A N 1
ATOM 1677 C CA . LEU A 1 211 ? 14.806 -4.129 5.207 1.00 58.72 211 LEU A CA 1
ATOM 1678 C C . LEU A 1 211 ? 15.045 -4.366 3.719 1.00 58.72 211 LEU A C 1
ATOM 1680 O O . LEU A 1 211 ? 16.196 -4.449 3.305 1.00 58.72 211 LEU A O 1
ATOM 1684 N N . PHE A 1 212 ? 13.984 -4.463 2.915 1.00 61.34 212 PHE A N 1
ATOM 1685 C CA . PHE A 1 212 ? 14.102 -4.548 1.466 1.00 61.34 212 PHE A CA 1
ATOM 1686 C C . PHE A 1 212 ? 14.762 -3.287 0.922 1.00 61.34 212 PHE A C 1
ATOM 1688 O O . PHE A 1 212 ? 15.756 -3.421 0.227 1.00 61.34 212 PHE A O 1
ATOM 1695 N N . ILE A 1 213 ? 14.294 -2.094 1.306 1.00 59.53 213 ILE A N 1
ATOM 1696 C CA . ILE A 1 213 ? 14.888 -0.808 0.914 1.00 59.53 213 ILE A CA 1
ATOM 1697 C C . ILE A 1 213 ? 16.320 -0.665 1.441 1.00 59.53 213 ILE A C 1
ATOM 1699 O O . ILE A 1 213 ? 17.179 -0.228 0.695 1.00 59.53 213 ILE A O 1
ATOM 1703 N N . ILE A 1 214 ? 16.616 -1.064 2.680 1.00 60.84 214 ILE A N 1
ATOM 1704 C CA . ILE A 1 214 ? 17.979 -1.059 3.234 1.00 60.84 214 ILE A CA 1
ATOM 1705 C C . ILE A 1 214 ? 18.875 -1.980 2.411 1.00 60.84 214 ILE A C 1
ATOM 1707 O O . ILE A 1 214 ? 19.963 -1.577 2.024 1.00 60.84 214 ILE A O 1
ATOM 1711 N N . LYS A 1 215 ? 18.415 -3.194 2.092 1.00 61.81 215 LYS A N 1
ATOM 1712 C CA . LYS A 1 215 ? 19.145 -4.107 1.209 1.00 61.81 215 LYS A CA 1
ATOM 1713 C C . LYS A 1 215 ? 19.314 -3.508 -0.189 1.00 61.81 215 LYS A C 1
ATOM 1715 O O . LYS A 1 215 ? 20.364 -3.695 -0.782 1.00 61.81 215 LYS A O 1
ATOM 1720 N N . LEU A 1 216 ? 18.314 -2.773 -0.671 1.00 57.16 216 LEU A N 1
ATOM 1721 C CA . LEU A 1 216 ? 18.322 -2.054 -1.941 1.00 57.16 216 LEU A CA 1
ATOM 1722 C C . LEU A 1 216 ? 19.388 -0.948 -1.947 1.00 57.16 216 LEU A C 1
ATOM 1724 O O . LEU A 1 216 ? 20.219 -0.910 -2.844 1.00 57.16 216 LEU A O 1
ATOM 1728 N N . ILE A 1 217 ? 19.424 -0.119 -0.902 1.00 58.50 217 ILE A N 1
ATOM 1729 C CA . ILE A 1 217 ? 20.428 0.929 -0.688 1.00 58.50 217 ILE A CA 1
ATOM 1730 C C . ILE A 1 217 ? 21.824 0.306 -0.576 1.00 58.50 217 ILE A C 1
ATOM 1732 O O . ILE A 1 217 ? 22.739 0.765 -1.242 1.00 58.50 217 ILE A O 1
ATOM 1736 N N . ILE A 1 218 ? 21.982 -0.764 0.212 1.00 57.03 218 ILE A N 1
ATOM 1737 C CA . ILE A 1 218 ? 23.264 -1.466 0.392 1.00 57.03 218 ILE A CA 1
ATOM 1738 C C . ILE A 1 218 ? 23.728 -2.150 -0.900 1.00 57.03 218 ILE A C 1
ATOM 1740 O O . ILE A 1 218 ? 24.921 -2.247 -1.121 1.00 57.03 218 ILE A O 1
ATOM 1744 N N . SER A 1 219 ? 22.824 -2.650 -1.747 1.00 55.78 219 SER A N 1
ATOM 1745 C CA . SER A 1 219 ? 23.208 -3.275 -3.023 1.00 55.78 219 SER A CA 1
ATOM 1746 C C . SER A 1 219 ? 23.602 -2.276 -4.112 1.00 55.78 219 SER A C 1
ATOM 1748 O O . SER A 1 219 ? 24.176 -2.679 -5.117 1.00 55.78 219 SER A O 1
ATOM 1750 N N . VAL A 1 220 ? 23.230 -1.007 -3.937 1.00 49.56 220 VAL A N 1
ATOM 1751 C CA . VAL A 1 220 ? 23.489 0.088 -4.883 1.00 49.56 220 VAL A CA 1
ATOM 1752 C C . VAL A 1 220 ? 24.748 0.871 -4.501 1.00 49.56 220 VAL A C 1
ATOM 1754 O O . VAL A 1 220 ? 25.365 1.475 -5.375 1.00 49.56 220 VAL A O 1
ATOM 1757 N N . LEU A 1 221 ? 25.104 0.875 -3.212 1.00 42.88 221 LEU A N 1
ATOM 1758 C CA . LEU A 1 221 ? 26.302 1.512 -2.661 1.00 42.88 221 LEU A CA 1
ATOM 1759 C C . LEU A 1 221 ? 27.518 0.579 -2.743 1.00 42.88 221 LEU A C 1
ATOM 1761 O O . LEU A 1 221 ? 28.616 1.095 -3.040 1.00 42.88 221 LEU A O 1
#

Sequence (221 aa):
MLESVAIIQLDSPSVVLLMLSLLSGVLIVLLRHNFTREWSLAKWTLTDLRRIQKRSAEEAPSYSGIIIAQLQGVLAITTIVYGCSLTFDFSFTSINSLLLGLGFGFASLVIRLLVFFLLGRFTITQNVSVIHNALQRHISSWLSLTVGVLALLFSLRPYLLTVMGQEAFLISWGFWTIYRVWQVTATSIRSLSRLWWVIVYLCALEILPVLFIIKLIISVL

Foldseek 3Di:
DVVVVVVVVLQAFDVVLLVLLVVLVVLLVCCVPVPVPLVVLLVCLVPPLPVLLVCLLPDDDDPVSLVSLLVLLLSLQLLLQLLLCVQLVDPDDSVVSSVVSNVLSVVLVVLLCVLLVVQCPDPLRNSVSSSLSSSVSSLSSVSSNQSSVLSNVCSNPVVCSNVCSNVSSVVSVVVSVVSSLVSLLVVVPPRDDSPVSSVSPCSRGPPSVVVVVVVVVVVSD

Radius of gyration: 18.5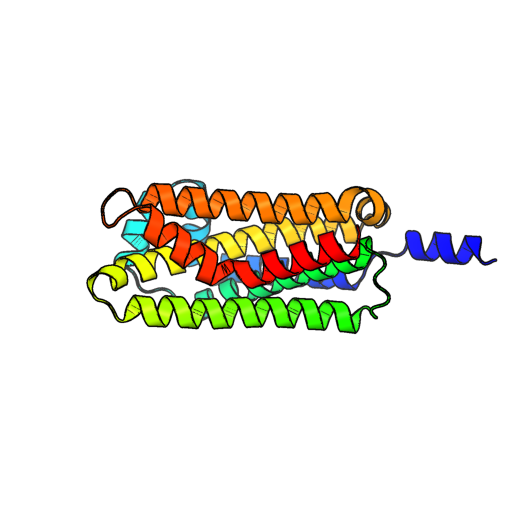9 Å; chains: 1; bounding box: 46×27×62 Å

Secondary structure (DSSP, 8-state):
-HHHHHHHHHHS--HHHHHHHHHHHHHHHHHHHH-HHHHHHHHHHHH-HHHHHHHHHHSPPPHHHHHHHHHHHHHHHHHHHHHHHHHTT-S--HHHHHHHHHHHHHHHHHHHHHHHHHHHTSHHHHHHHHHHHHHHHHHHHHHHHHHHHHHHHHHH-HHHHHHHHHHHHHHHHHHHHHHHHHHHHHHGGGTS-HHHHHHHHHHHHTHHHHHHHHHHHHHH-